Protein AF-A0A101XM13-F1 (afdb_monomer_lite)

pLDDT: mean 95.12, std 5.34, range [65.12, 98.88]

Structure (mmCIF, N/CA/C/O backbone):
data_AF-A0A101XM13-F1
#
_entry.id   AF-A0A101XM13-F1
#
loop_
_atom_site.group_PDB
_atom_site.id
_atom_site.type_symbol
_atom_site.label_atom_id
_atom_site.label_alt_id
_atom_site.label_comp_id
_atom_site.label_asym_id
_atom_site.label_entity_id
_atom_site.label_seq_id
_atom_site.pdbx_PDB_ins_code
_atom_site.Cartn_x
_atom_site.Cartn_y
_atom_site.Cartn_z
_atom_site.occupancy
_atom_site.B_iso_or_equiv
_atom_site.auth_seq_id
_atom_site.auth_comp_id
_atom_site.auth_asym_id
_atom_site.auth_atom_id
_atom_site.pdbx_PDB_model_num
ATOM 1 N N . MET A 1 1 ? 2.750 4.964 -5.957 1.00 94.31 1 MET A N 1
ATOM 2 C CA . MET A 1 1 ? 3.430 4.210 -4.886 1.00 94.31 1 MET A CA 1
ATOM 3 C C . MET A 1 1 ? 3.057 2.758 -5.056 1.00 94.31 1 MET A C 1
ATOM 5 O O . MET A 1 1 ? 1.952 2.511 -5.518 1.00 94.31 1 MET A O 1
ATOM 9 N N . VAL A 1 2 ? 3.960 1.844 -4.740 1.00 97.88 2 VAL A N 1
ATOM 10 C CA . VAL A 1 2 ? 3.757 0.397 -4.889 1.00 97.88 2 VAL A CA 1
ATOM 11 C C . VAL A 1 2 ? 4.186 -0.243 -3.582 1.00 97.88 2 VAL A C 1
ATOM 13 O O . VAL A 1 2 ? 5.246 0.115 -3.082 1.00 97.88 2 VAL A O 1
ATOM 16 N N . THR A 1 3 ? 3.377 -1.128 -3.007 1.00 98.19 3 THR A N 1
ATOM 17 C CA . THR A 1 3 ? 3.658 -1.702 -1.680 1.00 98.19 3 THR A CA 1
ATOM 18 C C . THR A 1 3 ? 4.580 -2.910 -1.740 1.00 98.19 3 THR A C 1
ATOM 20 O O . THR A 1 3 ? 5.389 -3.064 -0.833 1.00 98.19 3 THR A O 1
ATOM 23 N N . HIS A 1 4 ? 4.490 -3.729 -2.792 1.00 98.44 4 HIS A N 1
ATOM 24 C CA . HIS A 1 4 ? 5.305 -4.929 -3.008 1.00 98.44 4 HIS A CA 1
ATOM 25 C C . HIS A 1 4 ? 5.237 -5.397 -4.476 1.00 98.44 4 HIS A C 1
ATOM 27 O O . HIS A 1 4 ? 4.610 -4.736 -5.306 1.00 98.44 4 HIS A O 1
ATOM 33 N N . SER A 1 5 ? 5.907 -6.503 -4.819 1.00 97.81 5 SER A N 1
ATOM 34 C CA . SER A 1 5 ? 6.126 -6.920 -6.212 1.00 97.81 5 SER A CA 1
ATOM 35 C C . SER A 1 5 ? 5.172 -7.982 -6.779 1.00 97.81 5 SER A C 1
ATOM 37 O O . SER A 1 5 ? 5.409 -8.477 -7.883 1.00 97.81 5 SER A O 1
ATOM 39 N N . HIS A 1 6 ? 4.075 -8.329 -6.098 1.00 97.94 6 HIS A N 1
ATOM 40 C CA . HIS A 1 6 ? 3.092 -9.235 -6.697 1.00 97.94 6 HIS A CA 1
ATOM 41 C C . HIS A 1 6 ? 2.436 -8.634 -7.945 1.00 97.94 6 HIS A C 1
ATOM 43 O O . HIS A 1 6 ? 2.313 -7.417 -8.114 1.00 97.94 6 HIS A O 1
ATOM 49 N N . GLY A 1 7 ? 2.036 -9.520 -8.861 1.00 96.69 7 GLY A N 1
ATOM 50 C CA . GLY A 1 7 ? 1.627 -9.141 -10.210 1.00 96.69 7 GLY A CA 1
ATOM 51 C C . GLY A 1 7 ? 0.403 -8.225 -10.250 1.00 96.69 7 GLY A C 1
ATOM 52 O O . GLY A 1 7 ? 0.371 -7.272 -11.026 1.00 96.69 7 GLY A O 1
ATOM 53 N N . ASP A 1 8 ? -0.576 -8.457 -9.389 1.00 95.38 8 ASP A N 1
ATOM 54 C CA . ASP A 1 8 ? -1.774 -7.630 -9.241 1.00 95.38 8 ASP A CA 1
ATOM 55 C C . ASP A 1 8 ? -1.478 -6.204 -8.730 1.00 95.38 8 ASP A C 1
ATOM 57 O O . ASP A 1 8 ? -2.274 -5.295 -8.967 1.00 95.38 8 ASP A O 1
ATOM 61 N N . HIS A 1 9 ? -0.286 -5.961 -8.169 1.00 97.06 9 HIS A N 1
ATOM 62 C CA . HIS A 1 9 ? 0.176 -4.632 -7.743 1.00 97.06 9 HIS A CA 1
ATOM 63 C C . HIS A 1 9 ? 1.093 -3.943 -8.767 1.00 97.06 9 HIS A C 1
ATOM 65 O O . HIS A 1 9 ? 1.169 -2.710 -8.783 1.00 97.06 9 HIS A O 1
ATOM 71 N N . ILE A 1 10 ? 1.782 -4.694 -9.644 1.00 97.00 10 ILE A N 1
ATOM 72 C CA . ILE A 1 10 ? 2.811 -4.125 -10.545 1.00 97.00 10 ILE A CA 1
ATOM 73 C C . ILE A 1 10 ? 2.553 -4.284 -12.046 1.00 97.00 10 ILE A C 1
ATOM 75 O O . ILE A 1 10 ? 3.089 -3.496 -12.828 1.00 97.00 10 ILE A O 1
ATOM 79 N N . LEU A 1 11 ? 1.730 -5.238 -12.491 1.00 96.94 11 LEU A N 1
ATOM 80 C CA . LEU A 1 11 ? 1.575 -5.541 -13.925 1.00 96.94 11 LEU A CA 1
ATOM 81 C C . LEU A 1 11 ? 0.918 -4.405 -14.726 1.00 96.94 11 LEU A C 1
ATOM 83 O O . LEU A 1 11 ? 1.085 -4.335 -15.943 1.00 96.94 11 LEU A O 1
ATOM 87 N N . GLY A 1 12 ? 0.231 -3.469 -14.065 1.00 95.88 12 GLY A N 1
ATOM 88 C CA . GLY A 1 12 ? -0.280 -2.250 -14.703 1.00 95.88 12 GLY A CA 1
ATOM 89 C C . GLY A 1 12 ? 0.786 -1.172 -14.959 1.00 95.88 12 GLY A C 1
ATOM 90 O O . GLY A 1 12 ? 0.616 -0.330 -15.844 1.00 95.88 12 GLY A O 1
ATOM 91 N N . LEU A 1 13 ? 1.899 -1.178 -14.217 1.00 96.88 13 LEU A N 1
ATOM 92 C CA . LEU A 1 13 ? 2.909 -0.111 -14.245 1.00 96.88 13 LEU A CA 1
ATOM 93 C C . LEU A 1 13 ? 3.629 0.063 -15.592 1.00 96.88 13 LEU A C 1
ATOM 95 O O . LEU A 1 13 ? 3.795 1.217 -15.991 1.00 96.88 13 LEU A O 1
ATOM 99 N N . PRO A 1 14 ? 4.018 -0.995 -16.334 1.00 96.81 14 PRO A N 1
ATOM 100 C CA . PRO A 1 14 ? 4.608 -0.842 -17.667 1.00 96.81 14 PRO A CA 1
ATOM 101 C C . PRO A 1 14 ? 3.737 0.010 -18.603 1.00 96.81 14 PRO A C 1
ATOM 103 O O . PRO A 1 14 ? 4.239 0.893 -19.301 1.00 96.81 14 PRO A O 1
ATOM 106 N N . SER A 1 15 ? 2.416 -0.187 -18.552 1.00 96.12 15 SER A N 1
ATOM 107 C CA . SER A 1 15 ? 1.454 0.595 -19.333 1.00 96.12 15 SER A CA 1
ATOM 108 C C . SER A 1 15 ? 1.431 2.061 -18.900 1.00 96.12 15 SER A C 1
ATOM 110 O O . SER A 1 15 ? 1.444 2.950 -19.751 1.00 96.12 15 SER A O 1
ATOM 112 N N . TYR A 1 16 ? 1.473 2.341 -17.594 1.00 96.50 16 TYR A N 1
ATOM 113 C CA . TYR A 1 16 ? 1.570 3.715 -17.091 1.00 96.50 16 TYR A CA 1
ATOM 114 C C . TYR A 1 16 ? 2.881 4.404 -17.495 1.00 96.50 16 TYR A C 1
ATOM 116 O O . TYR A 1 16 ? 2.854 5.586 -17.839 1.00 96.50 16 TYR A O 1
ATOM 124 N N . VAL A 1 17 ? 4.010 3.686 -17.506 1.00 96.56 17 VAL A N 1
ATOM 125 C CA . VAL A 1 17 ? 5.308 4.212 -17.972 1.00 96.56 17 VAL A CA 1
ATOM 126 C C . VAL A 1 17 ? 5.238 4.592 -19.452 1.00 96.56 17 VAL A C 1
ATOM 128 O O . VAL A 1 17 ? 5.608 5.712 -19.814 1.00 96.56 17 VAL A O 1
ATOM 131 N N . LEU A 1 18 ? 4.694 3.709 -20.295 1.00 95.50 18 LEU A N 1
ATOM 132 C CA . LEU A 1 18 ? 4.472 3.983 -21.717 1.00 95.50 18 LEU A CA 1
ATOM 133 C C . LEU A 1 18 ? 3.563 5.202 -21.917 1.00 95.50 18 LEU A C 1
ATOM 135 O O . LEU A 1 18 ? 3.900 6.113 -22.677 1.00 95.50 18 LEU A O 1
ATOM 139 N N . MET A 1 19 ? 2.427 5.255 -21.214 1.00 95.69 19 MET A N 1
ATOM 140 C CA . MET A 1 19 ? 1.478 6.366 -21.320 1.00 95.69 19 MET A CA 1
ATOM 141 C C . MET A 1 19 ? 2.097 7.694 -20.876 1.00 95.69 19 MET A C 1
ATOM 143 O O . MET A 1 19 ? 1.910 8.704 -21.560 1.00 95.69 19 MET A O 1
ATOM 147 N N . ALA A 1 20 ? 2.858 7.707 -19.778 1.00 95.50 20 ALA A N 1
ATOM 148 C CA . ALA A 1 20 ? 3.576 8.894 -19.324 1.00 95.50 20 ALA A CA 1
ATOM 149 C C . ALA A 1 20 ? 4.559 9.383 -20.398 1.00 95.50 20 ALA A C 1
ATOM 151 O O . ALA A 1 20 ? 4.504 10.551 -20.790 1.00 95.50 20 ALA A O 1
ATOM 152 N N . GLY A 1 21 ? 5.371 8.477 -20.950 1.00 93.62 21 GLY A N 1
ATOM 153 C CA . GLY A 1 21 ? 6.331 8.806 -22.001 1.00 93.62 21 GLY A CA 1
ATOM 154 C C . GLY A 1 21 ? 5.690 9.332 -23.277 1.00 93.62 21 GLY A C 1
ATOM 155 O O . GLY A 1 21 ? 6.137 10.343 -23.816 1.00 93.62 21 GLY A O 1
ATOM 156 N N . SER A 1 22 ? 4.576 8.732 -23.706 1.00 93.19 22 SER A N 1
ATOM 157 C CA . SER A 1 22 ? 3.810 9.202 -24.872 1.00 93.19 22 SER A CA 1
ATOM 158 C C . SER A 1 22 ? 3.274 10.634 -24.723 1.00 93.19 22 SER A C 1
ATOM 160 O O . SER A 1 22 ? 2.979 11.291 -25.718 1.00 93.19 22 SER A O 1
ATOM 162 N N . ARG A 1 23 ? 3.170 11.129 -23.483 1.00 95.56 23 ARG A N 1
ATOM 163 C CA . ARG A 1 23 ? 2.691 12.475 -23.136 1.00 95.56 23 ARG A CA 1
ATOM 164 C C . ARG A 1 23 ? 3.817 13.425 -22.715 1.00 95.56 23 ARG A C 1
ATOM 166 O O . ARG A 1 23 ? 3.528 14.527 -22.259 1.00 95.56 23 ARG A O 1
ATOM 173 N N . GLY A 1 24 ? 5.083 13.010 -22.819 1.00 94.44 24 GLY A N 1
ATOM 174 C CA . GLY A 1 24 ? 6.229 13.800 -22.353 1.00 94.44 24 GLY A CA 1
ATOM 175 C C . GLY A 1 24 ? 6.275 13.991 -20.831 1.00 94.44 24 GLY A C 1
ATOM 176 O O . GLY A 1 24 ? 6.906 14.928 -20.347 1.00 94.44 24 GLY A O 1
ATOM 177 N N . LEU A 1 25 ? 5.593 13.130 -20.071 1.00 95.81 25 LEU A N 1
ATOM 178 C CA . LEU A 1 25 ? 5.573 13.146 -18.610 1.00 95.81 25 LEU A CA 1
ATOM 179 C C . LEU A 1 25 ? 6.591 12.151 -18.040 1.00 95.81 25 LEU A C 1
ATOM 181 O O . LEU A 1 25 ? 6.980 11.184 -18.695 1.00 95.81 25 LEU A O 1
ATOM 185 N N . ARG A 1 26 ? 6.981 12.365 -16.779 1.00 95.00 26 ARG A N 1
ATOM 186 C CA . ARG A 1 26 ? 7.743 11.387 -15.991 1.00 95.00 26 ARG A CA 1
ATOM 187 C C . ARG A 1 26 ? 6.891 10.846 -14.849 1.00 95.00 26 ARG A C 1
ATOM 189 O O . ARG A 1 26 ? 6.218 11.613 -14.162 1.00 95.00 26 ARG A O 1
ATOM 196 N N . LEU A 1 27 ? 6.940 9.535 -14.646 1.00 95.94 27 LEU A N 1
ATOM 197 C CA . LEU A 1 27 ? 6.241 8.824 -13.585 1.00 95.94 27 LEU A CA 1
ATOM 198 C C . LEU A 1 27 ? 7.202 8.551 -12.425 1.00 95.94 27 LEU A C 1
ATOM 200 O O . LEU A 1 27 ? 8.152 7.788 -12.576 1.00 95.94 27 LEU A O 1
ATOM 204 N N . ASN A 1 28 ? 6.944 9.151 -11.264 1.00 95.50 28 ASN A N 1
ATOM 205 C CA . ASN A 1 28 ? 7.675 8.840 -10.035 1.00 95.50 28 ASN A CA 1
ATOM 206 C C . ASN A 1 28 ? 7.113 7.559 -9.409 1.00 95.50 28 ASN A C 1
ATOM 208 O O . ASN A 1 28 ? 5.922 7.503 -9.089 1.00 95.50 28 ASN A O 1
ATOM 212 N N . VAL A 1 29 ? 7.963 6.555 -9.195 1.00 97.19 29 VAL A N 1
ATOM 213 C CA . VAL A 1 29 ? 7.565 5.287 -8.566 1.00 97.19 29 VAL A CA 1
ATOM 214 C C . VAL A 1 29 ? 8.386 5.068 -7.305 1.00 97.19 29 VAL A C 1
ATOM 216 O O . VAL A 1 29 ? 9.558 4.724 -7.381 1.00 97.19 29 VAL A O 1
ATOM 219 N N . ILE A 1 30 ? 7.743 5.271 -6.154 1.00 97.75 30 ILE A N 1
ATOM 220 C CA . ILE A 1 30 ? 8.257 4.891 -4.833 1.00 97.75 30 ILE A CA 1
ATOM 221 C C . ILE A 1 30 ? 7.774 3.473 -4.538 1.00 97.75 30 ILE A C 1
ATOM 223 O O . ILE A 1 30 ? 6.557 3.244 -4.542 1.00 97.75 30 ILE A O 1
ATOM 227 N N . ALA A 1 31 ? 8.711 2.555 -4.319 1.00 98.19 31 ALA A N 1
ATOM 228 C CA . ALA A 1 31 ? 8.454 1.132 -4.105 1.00 98.19 31 ALA A CA 1
ATOM 229 C C . ALA A 1 31 ? 9.637 0.468 -3.378 1.00 98.19 31 ALA A C 1
ATOM 231 O O . ALA A 1 31 ? 10.737 1.033 -3.424 1.00 98.19 31 ALA A O 1
ATOM 232 N N . PRO A 1 32 ? 9.460 -0.725 -2.778 1.00 98.50 32 PRO A N 1
ATOM 233 C CA . PRO A 1 32 ? 10.588 -1.543 -2.341 1.00 98.50 32 PRO A CA 1
ATOM 234 C C . PRO A 1 32 ? 11.589 -1.760 -3.481 1.00 98.50 32 PRO A C 1
ATOM 236 O O . PRO A 1 32 ? 11.190 -1.797 -4.654 1.00 98.50 32 PRO A O 1
ATOM 239 N N . ARG A 1 33 ? 12.883 -1.905 -3.166 1.00 98.19 33 ARG A N 1
ATOM 240 C CA . ARG A 1 33 ? 13.917 -2.130 -4.194 1.00 98.19 33 ARG A CA 1
ATOM 241 C C . ARG A 1 33 ? 13.561 -3.322 -5.076 1.00 98.19 33 ARG A C 1
ATOM 243 O O . ARG A 1 33 ? 13.617 -3.188 -6.298 1.00 98.19 33 ARG A O 1
ATOM 250 N N . GLN A 1 34 ? 13.114 -4.421 -4.463 1.00 97.75 34 GLN A N 1
ATOM 251 C CA . GLN A 1 34 ? 12.687 -5.621 -5.183 1.00 97.75 34 GLN A CA 1
ATOM 252 C C . GLN A 1 34 ? 11.629 -5.303 -6.255 1.00 97.75 34 GLN A C 1
ATOM 254 O O . GLN A 1 34 ? 11.775 -5.689 -7.411 1.00 97.75 34 GLN A O 1
ATOM 259 N N . ALA A 1 35 ? 10.606 -4.514 -5.914 1.00 98.25 35 ALA A N 1
ATOM 260 C CA . ALA A 1 35 ? 9.539 -4.151 -6.846 1.00 98.25 35 ALA A CA 1
ATOM 261 C C . ALA A 1 35 ? 10.006 -3.231 -7.991 1.00 98.25 35 ALA A C 1
ATOM 263 O O . ALA A 1 35 ? 9.466 -3.303 -9.097 1.00 98.25 35 ALA A O 1
ATOM 264 N N . ILE A 1 36 ? 11.006 -2.371 -7.759 1.00 98.25 36 ILE A N 1
ATOM 265 C CA . ILE A 1 36 ? 11.623 -1.573 -8.832 1.00 98.25 36 ILE A CA 1
ATOM 266 C C . ILE A 1 36 ? 12.391 -2.476 -9.800 1.00 98.25 36 ILE A C 1
ATOM 268 O O . ILE A 1 36 ? 12.255 -2.312 -11.015 1.00 98.25 36 ILE A O 1
ATOM 272 N N . ASP A 1 37 ? 13.166 -3.426 -9.282 1.00 98.06 37 ASP A N 1
ATOM 273 C CA . ASP A 1 37 ? 13.939 -4.357 -10.107 1.00 98.06 37 ASP A CA 1
ATOM 274 C C . ASP A 1 37 ? 13.006 -5.237 -10.959 1.00 98.06 37 ASP A C 1
ATOM 276 O O . ASP A 1 37 ? 13.204 -5.360 -12.175 1.00 98.06 37 ASP A O 1
ATOM 280 N N . ASP A 1 38 ? 11.923 -5.742 -10.359 1.00 98.19 38 ASP A N 1
ATOM 281 C CA . ASP A 1 38 ? 10.886 -6.518 -11.048 1.00 98.19 38 ASP A CA 1
ATOM 282 C C . ASP A 1 38 ? 10.172 -5.685 -12.130 1.00 98.19 38 ASP A C 1
ATOM 284 O O . ASP A 1 38 ? 10.002 -6.142 -13.265 1.00 98.19 38 ASP A O 1
ATOM 288 N N . LEU A 1 39 ? 9.830 -4.420 -11.848 1.00 97.75 39 LEU A N 1
ATOM 289 C CA . LEU A 1 39 ? 9.265 -3.504 -12.848 1.00 97.75 39 LEU A CA 1
ATOM 290 C C . LEU A 1 39 ? 10.209 -3.314 -14.046 1.00 97.75 39 LEU A C 1
ATOM 292 O O . LEU A 1 39 ? 9.771 -3.367 -15.200 1.00 97.75 39 LEU A O 1
ATOM 296 N N . MET A 1 40 ? 11.504 -3.115 -13.798 1.00 97.69 40 MET A N 1
ATOM 297 C CA . MET A 1 40 ? 12.498 -2.965 -14.866 1.00 97.69 40 MET A CA 1
ATOM 298 C C . MET A 1 40 ? 12.632 -4.245 -15.702 1.00 97.69 40 MET A C 1
ATOM 300 O O . MET A 1 40 ? 12.756 -4.169 -16.932 1.00 97.69 40 MET A O 1
ATOM 304 N N . ALA A 1 41 ? 12.548 -5.418 -15.069 1.00 98.00 41 ALA A N 1
ATOM 305 C CA . ALA A 1 41 ? 12.520 -6.700 -15.766 1.00 98.00 41 ALA A CA 1
ATOM 306 C C . ALA A 1 41 ? 11.273 -6.842 -16.657 1.00 98.00 41 ALA A C 1
ATOM 308 O O . ALA A 1 41 ? 11.400 -7.259 -17.812 1.00 98.00 41 ALA A O 1
ATOM 309 N N . ILE A 1 42 ? 10.094 -6.420 -1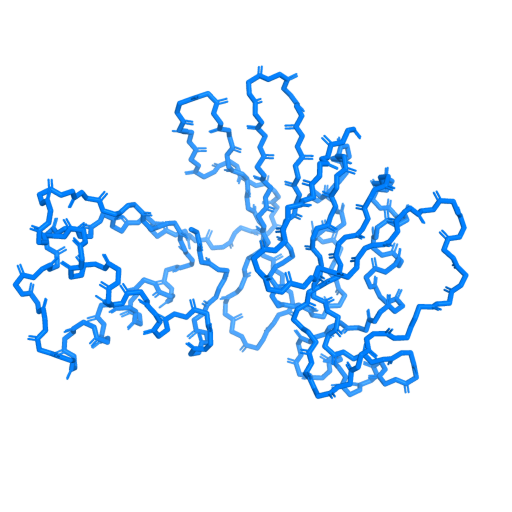6.187 1.00 97.50 42 ILE A N 1
ATOM 310 C CA . ILE A 1 42 ? 8.852 -6.455 -16.977 1.00 97.50 42 ILE A CA 1
ATOM 311 C C . ILE A 1 42 ? 8.916 -5.479 -18.162 1.00 97.50 42 ILE A C 1
ATOM 313 O O . ILE A 1 42 ? 8.575 -5.860 -19.283 1.00 97.50 42 ILE A O 1
ATOM 317 N N . ILE A 1 43 ? 9.403 -4.247 -17.967 1.00 97.06 43 ILE A N 1
ATOM 318 C CA . ILE A 1 43 ? 9.626 -3.271 -19.059 1.00 97.06 43 ILE A CA 1
ATOM 319 C C . ILE A 1 43 ? 10.535 -3.881 -20.134 1.00 97.06 43 ILE A C 1
ATOM 321 O O . ILE A 1 43 ? 10.288 -3.727 -21.334 1.00 97.06 43 ILE A O 1
ATOM 325 N N . LYS A 1 44 ? 11.580 -4.606 -19.717 1.00 97.50 44 LYS A N 1
ATOM 326 C CA . LYS A 1 44 ? 12.475 -5.309 -20.639 1.00 97.50 44 LYS A CA 1
ATOM 327 C C . LYS A 1 44 ? 11.765 -6.450 -21.372 1.00 97.50 44 LYS A C 1
ATOM 329 O O . LYS A 1 44 ? 11.903 -6.548 -22.590 1.00 97.50 44 LYS A O 1
ATOM 334 N N . ALA A 1 45 ? 11.028 -7.291 -20.652 1.00 97.06 45 ALA A N 1
ATOM 335 C CA . ALA A 1 45 ? 10.333 -8.454 -21.205 1.00 97.06 45 ALA A CA 1
ATOM 336 C C . ALA A 1 45 ? 9.203 -8.074 -22.177 1.00 97.06 45 ALA A C 1
ATOM 338 O O . ALA A 1 45 ? 8.909 -8.816 -23.108 1.00 97.06 45 ALA A O 1
ATOM 339 N N . THR A 1 46 ? 8.596 -6.903 -21.985 1.00 96.00 46 THR A N 1
ATOM 340 C CA . THR A 1 46 ? 7.505 -6.382 -22.824 1.00 96.00 46 THR A CA 1
ATOM 341 C C . THR A 1 46 ? 7.987 -5.508 -23.985 1.00 96.00 46 THR A C 1
ATOM 343 O O . THR A 1 46 ? 7.167 -5.004 -24.746 1.00 96.00 46 THR A O 1
ATOM 346 N N . HIS A 1 47 ? 9.306 -5.355 -24.162 1.00 95.50 47 HIS A N 1
ATOM 347 C CA . HIS A 1 47 ? 9.919 -4.599 -25.260 1.00 95.50 47 HIS A CA 1
ATOM 348 C C . HIS A 1 47 ? 9.510 -3.112 -25.327 1.00 95.50 47 HIS A C 1
ATOM 350 O O . HIS A 1 47 ? 9.331 -2.549 -26.411 1.00 95.50 47 HIS A O 1
ATOM 356 N N . ILE A 1 48 ? 9.373 -2.464 -24.163 1.00 95.00 48 ILE A N 1
ATOM 357 C CA . ILE A 1 48 ? 9.032 -1.033 -24.051 1.00 95.00 48 ILE A CA 1
ATOM 358 C C . ILE A 1 48 ? 10.172 -0.184 -23.459 1.00 95.00 48 ILE A C 1
ATOM 360 O O . ILE A 1 48 ? 9.938 0.908 -22.936 1.00 95.00 48 ILE A O 1
ATOM 364 N N . GLN A 1 49 ? 11.420 -0.658 -23.522 1.00 95.81 49 GLN A N 1
ATOM 365 C CA . GLN A 1 49 ? 12.586 -0.012 -22.902 1.00 95.81 49 GLN A CA 1
ATOM 366 C C . GLN A 1 49 ? 12.828 1.420 -23.399 1.00 95.81 49 GLN A C 1
ATOM 368 O O . GLN A 1 49 ? 13.372 2.239 -22.662 1.00 95.81 49 GLN A O 1
ATOM 373 N N . GLN A 1 50 ? 12.390 1.755 -24.614 1.00 94.00 50 GLN A N 1
ATOM 374 C CA . GLN A 1 50 ? 12.426 3.115 -25.155 1.00 94.00 50 GLN A CA 1
ATOM 375 C C . GLN A 1 50 ? 11.656 4.131 -24.291 1.00 94.00 50 GLN A C 1
ATOM 377 O O . GLN A 1 50 ? 11.972 5.318 -24.328 1.00 94.00 50 GLN A O 1
ATOM 382 N N . TYR A 1 51 ? 10.695 3.673 -23.479 1.00 94.00 51 TYR A N 1
ATOM 383 C CA . TYR A 1 51 ? 9.942 4.497 -22.529 1.00 94.00 51 TYR A CA 1
ATOM 384 C C . TYR A 1 51 ? 10.524 4.477 -21.107 1.00 94.00 51 TYR A C 1
ATOM 386 O O . TYR A 1 51 ? 10.019 5.178 -20.233 1.00 94.00 51 TYR A O 1
ATOM 394 N N . ALA A 1 52 ? 11.601 3.727 -20.842 1.00 93.88 52 ALA A N 1
ATOM 395 C CA . ALA A 1 52 ? 12.188 3.633 -19.501 1.00 93.88 52 ALA A CA 1
ATOM 396 C C . ALA A 1 52 ? 12.681 4.991 -18.966 1.00 93.88 52 ALA A C 1
ATOM 398 O O . ALA A 1 52 ? 12.666 5.219 -17.761 1.00 93.88 52 ALA A O 1
ATOM 399 N N . SER A 1 53 ? 13.050 5.932 -19.842 1.00 94.62 53 SER A N 1
ATOM 400 C CA . SER A 1 53 ? 13.417 7.308 -19.462 1.00 94.62 53 SER A CA 1
ATOM 401 C C . SER A 1 53 ? 12.254 8.105 -18.848 1.00 94.62 53 SER A C 1
ATOM 403 O O . SER A 1 53 ? 12.467 9.073 -18.108 1.00 94.62 53 SER A O 1
ATOM 405 N N . SER A 1 54 ? 11.017 7.690 -19.126 1.00 96.62 54 SER A N 1
ATOM 406 C CA . SER A 1 54 ? 9.793 8.253 -18.552 1.00 96.62 54 SER A CA 1
ATOM 407 C C . SER A 1 54 ? 9.512 7.727 -17.146 1.00 96.62 54 SER A C 1
ATOM 409 O O . SER A 1 54 ? 8.703 8.315 -16.434 1.00 96.62 54 SER A O 1
ATOM 411 N N . LEU A 1 55 ? 10.197 6.672 -16.706 1.00 97.44 55 LEU A N 1
ATOM 412 C CA . LEU A 1 55 ? 10.179 6.225 -15.320 1.00 97.44 55 LEU A CA 1
ATOM 413 C C . LEU A 1 55 ? 11.223 7.009 -14.511 1.00 97.44 55 LEU A C 1
ATOM 415 O O . LEU A 1 55 ? 12.368 7.205 -14.923 1.00 97.44 55 LEU A O 1
ATOM 419 N N . ASN A 1 56 ? 10.826 7.471 -13.333 1.00 96.94 56 ASN A N 1
ATOM 420 C CA . ASN A 1 56 ? 11.731 7.946 -12.301 1.00 96.94 56 ASN A CA 1
ATOM 421 C C . ASN A 1 56 ? 11.627 6.986 -11.104 1.00 96.94 56 ASN A C 1
ATOM 423 O O . ASN A 1 56 ? 10.711 7.136 -10.287 1.00 96.94 56 ASN A O 1
ATOM 427 N N . PRO A 1 57 ? 12.499 5.964 -11.028 1.00 97.25 57 PRO A N 1
ATOM 428 C CA . PRO A 1 57 ? 12.456 4.990 -9.950 1.00 97.25 57 PRO A CA 1
ATOM 429 C C . PRO A 1 57 ? 12.984 5.609 -8.652 1.00 97.25 57 PRO A C 1
ATOM 431 O O . PRO A 1 57 ? 14.020 6.274 -8.637 1.00 97.25 57 PRO A O 1
ATOM 434 N N . MET A 1 58 ? 12.272 5.373 -7.558 1.00 97.50 58 MET A N 1
ATOM 435 C CA . MET A 1 58 ? 12.617 5.819 -6.209 1.00 97.50 58 MET A CA 1
ATOM 436 C C . MET A 1 58 ? 12.606 4.591 -5.285 1.00 97.50 58 MET A C 1
ATOM 438 O O . MET A 1 58 ? 11.629 4.383 -4.562 1.00 97.50 58 MET A O 1
ATOM 442 N N . PRO A 1 59 ? 13.637 3.727 -5.363 1.00 98.12 59 PRO A N 1
ATOM 443 C CA . PRO A 1 59 ? 13.692 2.505 -4.571 1.00 98.12 59 PRO A CA 1
ATOM 444 C C . PRO A 1 59 ? 13.809 2.827 -3.080 1.00 98.12 59 PRO A C 1
ATOM 446 O O . PRO A 1 59 ? 14.524 3.751 -2.685 1.00 98.12 59 PRO A O 1
ATOM 449 N N . VAL A 1 60 ? 13.127 2.030 -2.268 1.00 98.12 60 VAL A N 1
ATOM 450 C CA . VAL A 1 60 ? 13.130 2.104 -0.809 1.00 98.12 60 VAL A CA 1
ATOM 451 C C . VAL A 1 60 ? 13.730 0.815 -0.259 1.00 98.12 60 VAL A C 1
ATOM 453 O O . VAL A 1 60 ? 13.270 -0.270 -0.606 1.00 98.12 60 VAL A O 1
ATOM 456 N N . GLU A 1 61 ? 14.730 0.940 0.614 1.00 98.06 61 GLU A N 1
ATOM 457 C CA . GLU A 1 61 ? 15.098 -0.144 1.532 1.00 98.06 61 GLU A CA 1
ATOM 458 C C . GLU A 1 61 ? 14.037 -0.184 2.627 1.00 98.06 61 GLU A C 1
ATOM 460 O O . GLU A 1 61 ? 13.858 0.815 3.333 1.00 98.06 61 GLU A O 1
ATOM 465 N N . VAL A 1 62 ? 13.292 -1.283 2.733 1.00 97.88 62 VAL A N 1
ATOM 466 C CA . VAL A 1 62 ? 12.111 -1.322 3.598 1.00 97.88 62 VAL A CA 1
ATOM 467 C C . VAL A 1 62 ? 12.523 -1.182 5.071 1.00 97.88 62 VAL A C 1
ATOM 469 O O . VAL A 1 62 ? 13.228 -2.042 5.602 1.00 97.88 62 VAL A O 1
ATOM 472 N N . PRO A 1 63 ? 12.107 -0.100 5.757 1.00 98.12 63 PRO A N 1
ATOM 473 C CA . PRO A 1 63 ? 12.568 0.178 7.107 1.00 98.12 63 PRO A CA 1
ATOM 474 C C . PRO A 1 63 ? 11.741 -0.597 8.136 1.00 98.12 63 PRO A C 1
ATOM 476 O O . PRO A 1 63 ? 10.545 -0.817 7.953 1.00 98.12 63 PRO A O 1
ATOM 479 N N . SER A 1 64 ? 12.354 -0.959 9.264 1.00 96.88 64 SER A N 1
ATOM 480 C CA . SER A 1 64 ? 11.648 -1.609 10.379 1.00 96.88 64 SER A CA 1
ATOM 481 C C . SER A 1 64 ? 10.774 -0.649 11.192 1.00 96.88 64 SER A C 1
ATOM 483 O O . SER A 1 64 ? 9.901 -1.099 11.925 1.00 96.88 64 SER A O 1
ATOM 485 N N . GLU A 1 65 ? 11.014 0.657 11.063 1.00 96.94 65 GLU A N 1
ATOM 486 C CA . GLU A 1 65 ? 10.323 1.726 11.783 1.00 96.94 65 GLU A CA 1
ATOM 487 C C . GLU A 1 65 ? 9.754 2.763 10.801 1.00 96.94 65 GLU A C 1
ATOM 489 O O . GLU A 1 65 ? 10.338 2.966 9.726 1.00 96.94 65 GLU A O 1
ATOM 494 N N . PRO A 1 66 ? 8.659 3.464 11.154 1.00 98.00 66 PRO A N 1
ATOM 495 C CA . PRO A 1 66 ? 8.099 4.536 10.336 1.00 98.00 66 PRO A CA 1
ATOM 496 C C . PRO A 1 66 ? 9.149 5.569 9.906 1.00 98.00 66 PRO A C 1
ATOM 498 O O . PRO A 1 66 ? 9.676 6.326 10.723 1.00 98.00 66 PRO A O 1
ATOM 501 N N . THR A 1 67 ? 9.433 5.632 8.605 1.00 98.31 67 THR A N 1
ATOM 502 C CA . THR A 1 67 ? 10.512 6.465 8.051 1.00 98.31 67 THR A CA 1
ATOM 503 C C . THR A 1 67 ? 9.996 7.339 6.918 1.00 98.31 67 THR A C 1
ATOM 505 O O . THR A 1 67 ? 9.322 6.849 6.015 1.00 98.31 67 THR A O 1
ATOM 508 N N . LEU A 1 68 ? 10.334 8.632 6.941 1.00 98.12 68 LEU A N 1
ATOM 509 C CA . LEU A 1 68 ? 10.060 9.564 5.844 1.00 98.12 68 LEU A CA 1
ATOM 510 C C . LEU A 1 68 ? 10.954 9.225 4.643 1.00 98.12 68 LEU A C 1
ATOM 512 O O . LEU A 1 68 ? 12.175 9.340 4.737 1.00 98.12 68 LEU A O 1
ATOM 516 N N . VAL A 1 69 ? 10.355 8.861 3.510 1.00 97.81 69 VAL A N 1
ATOM 517 C CA . VAL A 1 69 ? 11.088 8.476 2.287 1.00 97.81 69 VAL A CA 1
ATOM 518 C C . VAL A 1 69 ? 10.964 9.486 1.154 1.00 97.81 69 VAL A C 1
ATOM 520 O O . VAL A 1 69 ? 11.800 9.504 0.253 1.00 97.81 69 VAL A O 1
ATOM 523 N N . ALA A 1 70 ? 9.944 10.347 1.178 1.00 96.56 70 ALA A N 1
ATOM 524 C CA . ALA A 1 70 ? 9.786 11.390 0.173 1.00 96.56 70 ALA A CA 1
ATOM 525 C C . ALA A 1 70 ? 8.940 12.563 0.675 1.00 96.56 70 ALA A C 1
ATOM 527 O O . ALA A 1 70 ? 8.061 12.405 1.520 1.00 96.56 70 ALA A O 1
ATOM 528 N N . ARG A 1 71 ? 9.178 13.733 0.072 1.00 96.06 71 ARG A N 1
ATOM 529 C CA . ARG A 1 71 ? 8.339 14.927 0.190 1.00 96.06 71 ARG A CA 1
ATOM 530 C C . ARG A 1 71 ? 7.970 15.418 -1.203 1.00 96.06 71 ARG A C 1
ATOM 532 O O . ARG A 1 71 ? 8.852 15.665 -2.027 1.00 96.06 71 ARG A O 1
ATOM 539 N N . PHE A 1 72 ? 6.681 15.587 -1.469 1.00 90.19 72 PHE A N 1
ATOM 540 C CA . PHE A 1 72 ? 6.179 16.051 -2.760 1.00 90.19 72 PHE A CA 1
ATOM 541 C C . PHE A 1 72 ? 5.110 17.122 -2.571 1.00 90.19 72 PHE A C 1
ATOM 543 O O . PHE A 1 72 ? 4.051 16.843 -2.031 1.00 90.19 72 PHE A O 1
ATOM 550 N N . LYS A 1 73 ? 5.375 18.353 -3.028 1.00 90.94 73 LYS A N 1
ATOM 551 C CA . LYS A 1 73 ? 4.407 19.472 -3.007 1.00 90.94 73 LYS A CA 1
ATOM 552 C C . LYS A 1 73 ? 3.703 19.686 -1.649 1.00 90.94 73 LYS A C 1
ATOM 554 O O . LYS A 1 73 ? 2.514 19.966 -1.611 1.00 90.94 73 LYS A O 1
ATOM 559 N N . GLY A 1 74 ? 4.445 19.571 -0.545 1.00 92.94 74 GLY A N 1
ATOM 560 C CA . GLY A 1 74 ? 3.894 19.717 0.810 1.00 92.94 74 GLY A CA 1
ATOM 561 C C . GLY A 1 74 ? 3.238 18.453 1.373 1.00 92.94 74 GLY A C 1
ATOM 562 O O . GLY A 1 74 ? 2.623 18.523 2.428 1.00 92.94 74 GLY A O 1
ATOM 563 N N . THR A 1 75 ? 3.380 17.317 0.691 1.00 96.25 75 THR A N 1
ATOM 564 C CA . THR A 1 75 ? 2.947 16.000 1.157 1.00 96.25 75 THR A CA 1
ATOM 565 C C . THR A 1 75 ? 4.151 15.168 1.580 1.00 96.25 75 THR A C 1
ATOM 567 O O . THR A 1 75 ? 5.070 14.964 0.781 1.00 96.25 75 THR A O 1
ATOM 570 N N . ASP A 1 76 ? 4.121 14.665 2.808 1.00 98.06 76 ASP A N 1
ATOM 571 C CA . ASP A 1 76 ? 5.138 13.787 3.378 1.00 98.06 76 ASP A CA 1
ATOM 572 C C . ASP A 1 76 ? 4.713 12.326 3.260 1.00 98.06 76 ASP A C 1
ATOM 574 O O . ASP A 1 76 ? 3.563 11.965 3.519 1.00 98.06 76 ASP A O 1
ATOM 578 N N . ILE A 1 77 ? 5.657 11.483 2.848 1.00 98.25 77 ILE A N 1
ATOM 579 C CA . ILE A 1 77 ? 5.433 10.062 2.601 1.00 98.25 77 ILE A CA 1
ATOM 580 C C . ILE A 1 77 ? 6.305 9.265 3.559 1.00 98.25 77 ILE A C 1
ATOM 582 O O . ILE A 1 77 ? 7.531 9.240 3.423 1.00 98.25 77 ILE A O 1
ATOM 586 N N . TYR A 1 78 ? 5.655 8.596 4.501 1.00 98.62 78 TYR A N 1
ATOM 587 C CA . TYR A 1 78 ? 6.277 7.672 5.435 1.00 98.62 78 TYR A CA 1
ATOM 588 C C . TYR A 1 78 ? 5.983 6.237 5.021 1.00 98.62 78 TYR A C 1
ATOM 590 O O . TYR A 1 78 ? 4.910 5.949 4.492 1.00 98.62 78 TYR A O 1
ATOM 598 N N . VAL A 1 79 ? 6.912 5.331 5.294 1.00 98.75 79 VAL A N 1
ATOM 599 C CA . VAL A 1 79 ? 6.731 3.897 5.051 1.00 98.75 79 VAL A CA 1
ATOM 600 C C . VAL A 1 79 ? 7.292 3.073 6.201 1.00 98.75 79 VAL A C 1
ATOM 602 O O . VAL A 1 79 ? 8.136 3.556 6.960 1.00 98.75 79 VAL A O 1
ATOM 605 N N . VAL A 1 80 ? 6.817 1.836 6.320 1.00 98.81 80 VAL A N 1
ATOM 606 C CA . VAL A 1 80 ? 7.354 0.819 7.232 1.00 98.81 80 VAL A CA 1
ATOM 607 C C . VAL A 1 80 ? 7.136 -0.571 6.646 1.00 98.81 80 VAL A C 1
ATOM 609 O O . VAL A 1 80 ? 6.162 -0.782 5.925 1.00 98.81 80 VAL A O 1
ATOM 612 N N . GLY A 1 81 ? 8.028 -1.509 6.945 1.00 98.81 81 GLY A N 1
ATOM 613 C CA . GLY A 1 81 ? 7.877 -2.909 6.568 1.00 98.81 81 GLY A CA 1
ATOM 614 C C . GLY A 1 81 ? 6.682 -3.580 7.234 1.00 98.81 81 GLY A C 1
ATOM 615 O O . GLY A 1 81 ? 6.356 -3.294 8.389 1.00 98.81 81 GLY A O 1
ATOM 616 N N . VAL A 1 82 ? 6.039 -4.479 6.490 1.00 98.75 82 VAL A N 1
ATOM 617 C CA . VAL A 1 82 ? 4.865 -5.245 6.931 1.00 98.75 82 VAL A CA 1
ATOM 618 C C . VAL A 1 82 ? 5.021 -6.743 6.651 1.00 98.75 82 VAL A C 1
ATOM 620 O O . VAL A 1 82 ? 6.005 -7.179 6.057 1.00 98.75 82 VAL A O 1
ATOM 623 N N . ASN A 1 83 ? 4.077 -7.549 7.141 1.00 98.44 83 ASN A N 1
ATOM 624 C CA . ASN A 1 83 ? 4.204 -9.003 7.200 1.00 98.44 83 ASN A CA 1
ATOM 625 C C . ASN A 1 83 ? 3.592 -9.657 5.959 1.00 98.44 83 ASN A C 1
ATOM 627 O O . ASN A 1 83 ? 2.414 -10.011 5.969 1.00 98.44 83 ASN A O 1
ATOM 631 N N . HIS A 1 84 ? 4.391 -9.850 4.912 1.00 98.38 84 HIS A N 1
ATOM 632 C CA . HIS A 1 84 ? 3.935 -10.445 3.656 1.00 98.38 84 HIS A CA 1
ATOM 633 C C . HIS A 1 84 ? 4.938 -11.467 3.090 1.00 98.38 84 HIS A C 1
ATOM 635 O O . HIS A 1 84 ? 6.031 -11.643 3.628 1.00 98.38 84 HIS A O 1
ATOM 641 N N . THR A 1 85 ? 4.564 -12.184 2.026 1.00 97.62 85 THR A N 1
ATOM 642 C CA . THR A 1 85 ? 5.372 -13.274 1.433 1.00 97.62 85 THR A CA 1
ATOM 643 C C . THR A 1 85 ? 6.603 -12.793 0.660 1.00 97.62 85 THR A C 1
ATOM 645 O O . THR A 1 85 ? 7.498 -13.588 0.375 1.00 97.62 85 THR A O 1
ATOM 648 N N . VAL A 1 86 ? 6.651 -11.505 0.326 1.00 97.25 86 VAL A N 1
ATOM 649 C CA . VAL A 1 86 ? 7.777 -10.808 -0.309 1.00 97.25 86 VAL A CA 1
ATOM 650 C C . VAL A 1 86 ? 8.076 -9.519 0.459 1.00 97.25 86 VAL A C 1
ATOM 652 O O . VAL A 1 86 ? 7.338 -9.161 1.379 1.00 97.25 86 VAL A O 1
ATOM 655 N N . GLU A 1 87 ? 9.140 -8.802 0.088 1.00 97.56 87 GLU A N 1
ATOM 656 C CA . GLU A 1 87 ? 9.419 -7.489 0.670 1.00 97.56 87 GLU A CA 1
ATOM 657 C C . GLU A 1 87 ? 8.234 -6.539 0.420 1.00 97.56 87 GLU A C 1
ATOM 659 O O . GLU A 1 87 ? 7.900 -6.214 -0.724 1.00 97.56 87 GLU A O 1
ATOM 664 N N . ALA A 1 88 ? 7.583 -6.114 1.505 1.00 98.56 88 ALA A N 1
ATOM 665 C CA . ALA A 1 88 ? 6.365 -5.322 1.462 1.00 98.56 88 ALA A CA 1
ATOM 666 C C . ALA A 1 88 ? 6.406 -4.177 2.469 1.00 98.56 88 ALA A C 1
ATOM 668 O O . ALA A 1 88 ? 6.964 -4.302 3.563 1.00 98.56 88 ALA A O 1
ATOM 669 N N . MET A 1 89 ? 5.777 -3.061 2.107 1.00 98.62 89 MET A N 1
ATOM 670 C CA . MET A 1 89 ? 5.684 -1.885 2.963 1.00 98.62 89 MET A CA 1
ATOM 671 C C . MET A 1 89 ? 4.273 -1.301 3.015 1.00 98.62 89 MET A C 1
ATOM 673 O O . MET A 1 89 ? 3.583 -1.200 1.997 1.00 98.62 89 MET A O 1
ATOM 677 N N . ALA A 1 90 ? 3.897 -0.831 4.201 1.00 98.88 90 ALA A N 1
ATOM 678 C CA . ALA A 1 90 ? 2.780 0.076 4.394 1.00 98.88 90 ALA A CA 1
ATOM 679 C C . ALA A 1 90 ? 3.215 1.521 4.157 1.00 98.88 90 ALA A C 1
ATOM 681 O O . ALA A 1 90 ? 4.395 1.874 4.226 1.00 98.88 90 ALA A O 1
ATOM 682 N N . VAL A 1 91 ? 2.231 2.374 3.898 1.00 98.75 91 VAL A N 1
ATOM 683 C CA . VAL A 1 91 ? 2.430 3.758 3.484 1.00 98.75 91 VAL A CA 1
ATOM 684 C C . VAL A 1 91 ? 1.573 4.676 4.332 1.00 98.75 91 VAL A C 1
ATOM 686 O O . VAL A 1 91 ? 0.377 4.455 4.464 1.00 98.75 91 VAL A O 1
ATOM 689 N N . LYS A 1 92 ? 2.145 5.767 4.828 1.00 98.69 92 LYS A N 1
ATOM 690 C CA . LYS A 1 92 ? 1.415 6.897 5.402 1.00 98.69 92 LYS A CA 1
ATOM 691 C C . LYS A 1 92 ? 1.681 8.142 4.581 1.00 98.69 92 LYS A C 1
ATOM 693 O O . LYS A 1 92 ? 2.828 8.472 4.286 1.00 98.69 92 LYS A O 1
ATOM 698 N N . VAL A 1 93 ? 0.608 8.840 4.247 1.00 98.12 93 VAL A N 1
ATOM 699 C CA . VAL A 1 93 ? 0.639 10.100 3.509 1.00 98.12 93 VAL A CA 1
ATOM 700 C C . VAL A 1 93 ? 0.134 11.188 4.439 1.00 98.12 93 VAL A C 1
ATOM 702 O O . VAL A 1 93 ? -0.964 11.059 4.977 1.00 98.12 93 VAL A O 1
ATOM 705 N N . VAL A 1 94 ? 0.935 12.231 4.639 1.00 98.06 94 VAL A N 1
ATOM 706 C CA . VAL A 1 94 ? 0.595 13.393 5.467 1.00 98.06 94 VAL A CA 1
ATOM 707 C C . VAL A 1 94 ? 0.557 14.623 4.573 1.00 98.06 94 VAL A C 1
ATOM 709 O O . VAL A 1 94 ? 1.526 14.894 3.866 1.00 98.06 94 VAL A O 1
ATOM 712 N N . ASP A 1 95 ? -0.553 15.351 4.563 1.00 96.19 95 ASP A N 1
ATOM 713 C CA . ASP A 1 95 ? -0.676 16.585 3.791 1.00 96.19 95 ASP A CA 1
ATOM 714 C C . ASP A 1 95 ? -0.100 17.806 4.532 1.00 96.19 95 ASP A C 1
ATOM 716 O O . ASP A 1 95 ? 0.349 17.729 5.678 1.00 96.19 95 ASP A O 1
ATOM 720 N N . SER A 1 96 ? -0.138 18.970 3.882 1.00 95.19 96 SER A N 1
ATOM 721 C CA . SER A 1 96 ? 0.395 20.214 4.443 1.00 95.19 96 SER A CA 1
ATOM 722 C C . SER A 1 96 ? -0.378 20.743 5.658 1.00 95.19 96 SER A C 1
ATOM 724 O O . SER A 1 96 ? 0.116 21.643 6.333 1.00 95.19 96 SER A O 1
ATOM 726 N N . SER A 1 97 ? -1.587 20.234 5.923 1.00 94.81 97 SER A N 1
ATOM 727 C CA . SER A 1 97 ? -2.379 20.557 7.119 1.00 94.81 97 SER A CA 1
ATOM 728 C C . SER A 1 97 ? -2.050 19.649 8.311 1.00 94.81 97 SER A C 1
ATOM 730 O O . SER A 1 97 ? -2.497 19.917 9.425 1.00 94.81 97 SER A O 1
ATOM 732 N N . GLY A 1 98 ? -1.259 18.594 8.089 1.00 94.44 98 GLY A N 1
ATOM 733 C CA . GLY A 1 98 ? -0.984 17.551 9.074 1.00 94.44 98 GLY A CA 1
ATOM 734 C C . GLY A 1 98 ? -2.021 16.427 9.082 1.00 94.44 98 GLY A C 1
ATOM 735 O O . GLY A 1 98 ? -1.894 15.498 9.880 1.00 94.44 98 GLY A O 1
ATOM 736 N N . SER A 1 99 ? -3.021 16.472 8.196 1.00 95.94 99 SER A N 1
ATOM 737 C CA . SER A 1 99 ? -3.982 15.382 8.027 1.00 95.94 99 SER A CA 1
ATOM 738 C C . SER A 1 99 ? -3.288 14.191 7.380 1.00 95.94 99 SER A C 1
ATOM 740 O O . SER A 1 99 ? -2.457 14.361 6.485 1.00 95.94 99 SER A O 1
ATOM 742 N N . CYS A 1 100 ? -3.609 12.975 7.824 1.00 97.19 100 CYS A N 1
ATOM 743 C CA . CYS A 1 100 ? -2.982 11.784 7.269 1.00 97.19 100 CYS A CA 1
ATOM 744 C C . CYS A 1 100 ? -3.917 10.603 7.069 1.00 97.19 100 CYS A C 1
ATOM 746 O O . CYS A 1 100 ? -4.915 10.429 7.776 1.00 97.19 100 CYS A O 1
ATOM 748 N N . ILE A 1 101 ? -3.525 9.782 6.099 1.00 98.19 101 ILE A N 1
ATOM 749 C CA . ILE A 1 101 ? -4.098 8.474 5.800 1.00 98.19 101 ILE A CA 1
ATOM 750 C C . ILE A 1 101 ? -2.984 7.433 5.753 1.00 98.19 101 ILE A C 1
ATOM 752 O O . ILE A 1 101 ? -1.838 7.749 5.410 1.00 98.19 101 ILE A O 1
ATOM 756 N N . THR A 1 102 ? -3.331 6.186 6.051 1.00 98.69 102 THR A N 1
ATOM 757 C CA . THR A 1 102 ? -2.419 5.044 5.944 1.00 98.69 102 THR A CA 1
ATOM 758 C C . THR A 1 102 ? -2.997 3.990 5.005 1.00 98.69 102 THR A C 1
ATOM 760 O O . THR A 1 102 ? -4.199 3.752 5.013 1.00 98.69 102 THR A O 1
ATOM 763 N N . TYR A 1 103 ? -2.148 3.376 4.186 1.00 98.75 103 TYR A N 1
ATOM 764 C CA . TYR A 1 103 ? -2.452 2.261 3.295 1.00 98.75 103 TYR A CA 1
ATOM 765 C C . TYR A 1 103 ? -1.616 1.057 3.726 1.00 98.75 103 TYR A C 1
ATOM 767 O O . TYR A 1 103 ? -0.388 1.159 3.790 1.00 98.75 103 TYR A O 1
ATOM 775 N N . SER A 1 104 ? -2.269 -0.060 4.042 1.00 98.75 104 SER A N 1
ATOM 776 C CA . SER A 1 104 ? -1.599 -1.242 4.595 1.00 98.75 104 SER A CA 1
ATOM 777 C C . SER A 1 104 ? -0.655 -1.921 3.604 1.00 98.75 104 SER A C 1
ATOM 779 O O . SER A 1 104 ? 0.365 -2.463 4.016 1.00 98.75 104 SER A O 1
ATOM 781 N N . GLY A 1 105 ? -1.004 -1.903 2.313 1.00 98.31 105 GLY A N 1
ATOM 782 C CA . GLY A 1 105 ? -0.550 -2.950 1.400 1.00 98.31 105 GLY A CA 1
ATOM 783 C C . GLY A 1 105 ? -1.117 -4.311 1.800 1.00 98.31 105 GLY A C 1
ATOM 784 O O . GLY A 1 105 ? -2.026 -4.382 2.628 1.00 98.31 105 GLY A O 1
ATOM 785 N N . ASP A 1 106 ? -0.564 -5.373 1.233 1.00 98.50 106 ASP A N 1
ATOM 786 C CA . ASP A 1 106 ? -0.920 -6.732 1.629 1.00 98.50 106 ASP A CA 1
ATOM 787 C C . ASP A 1 106 ? -0.092 -7.102 2.854 1.00 98.50 106 ASP A C 1
ATOM 789 O O . ASP A 1 106 ? 1.120 -6.862 2.894 1.00 98.50 106 ASP A O 1
ATOM 793 N N . THR A 1 107 ? -0.751 -7.609 3.891 1.00 98.69 107 THR A N 1
ATOM 794 C CA . THR A 1 107 ? -0.086 -7.937 5.150 1.00 98.69 107 THR A CA 1
ATOM 795 C C . THR A 1 107 ? -0.945 -8.836 6.029 1.00 98.69 107 THR A C 1
ATOM 797 O O . THR A 1 107 ? -2.143 -8.618 6.205 1.00 98.69 107 THR A O 1
ATOM 800 N N . ALA A 1 108 ? -0.301 -9.782 6.707 1.00 98.56 108 ALA A N 1
ATOM 801 C CA . ALA A 1 108 ? -0.796 -10.377 7.945 1.00 98.56 108 ALA A CA 1
ATOM 802 C C . ALA A 1 108 ? -0.773 -9.328 9.081 1.00 98.56 108 ALA A C 1
ATOM 804 O O . ALA A 1 108 ? -0.186 -8.256 8.903 1.00 98.56 108 ALA A O 1
ATOM 805 N N . PRO A 1 109 ? -1.363 -9.587 10.264 1.00 98.62 109 PRO A N 1
ATOM 806 C CA . PRO A 1 109 ? -1.355 -8.621 11.362 1.00 98.62 109 PRO A CA 1
ATOM 807 C C . PRO A 1 109 ? 0.049 -8.065 11.640 1.00 98.62 109 PRO 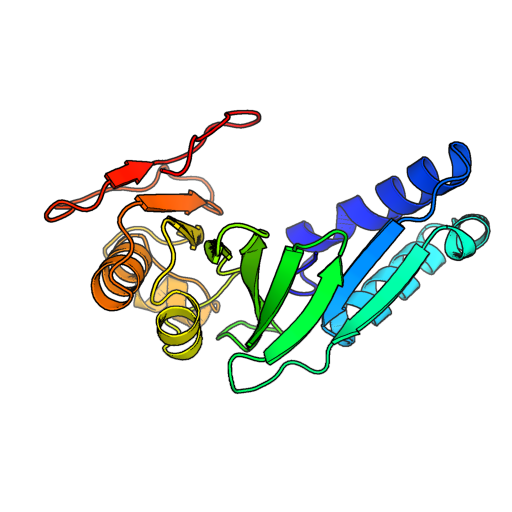A C 1
ATOM 809 O O . PRO A 1 109 ? 0.994 -8.821 11.871 1.00 98.62 109 PRO A O 1
ATOM 812 N N . SER A 1 110 ? 0.190 -6.739 11.592 1.00 98.50 110 SER A N 1
ATOM 813 C CA . SER A 1 110 ? 1.471 -6.038 11.712 1.00 98.50 110 SER A CA 1
ATOM 814 C C . SER A 1 110 ? 1.374 -4.929 12.751 1.00 98.50 110 SER A C 1
ATOM 816 O O . SER A 1 110 ? 0.580 -3.997 12.622 1.00 98.50 110 SER A O 1
ATOM 818 N N . ARG A 1 111 ? 2.227 -5.005 13.776 1.00 98.44 111 ARG A N 1
ATOM 819 C CA . ARG A 1 111 ? 2.336 -3.951 14.791 1.00 98.44 111 ARG A CA 1
ATOM 820 C C . ARG A 1 111 ? 2.889 -2.658 14.193 1.00 98.44 111 ARG A C 1
ATOM 822 O O . ARG A 1 111 ? 2.427 -1.579 14.541 1.00 98.44 111 ARG A O 1
ATOM 829 N N . GLN A 1 112 ? 3.830 -2.772 13.262 1.00 98.50 112 GLN A N 1
ATOM 830 C CA . GLN A 1 112 ? 4.417 -1.635 12.562 1.00 98.50 112 GLN A CA 1
ATOM 831 C C . GLN A 1 112 ? 3.358 -0.833 11.801 1.00 98.50 112 GLN A C 1
ATOM 833 O O . GLN A 1 112 ? 3.378 0.396 11.837 1.00 98.50 112 GLN A O 1
ATOM 838 N N . LEU A 1 113 ? 2.401 -1.513 11.159 1.00 98.81 113 LEU A N 1
ATOM 839 C CA . LEU A 1 113 ? 1.268 -0.854 10.511 1.00 98.81 113 LEU A CA 1
ATOM 840 C C . LEU A 1 113 ? 0.403 -0.086 11.519 1.00 98.81 113 LEU A C 1
ATOM 842 O O . LEU A 1 113 ? 0.034 1.058 11.254 1.00 98.81 113 LEU A O 1
ATOM 846 N N . VAL A 1 114 ? 0.106 -0.688 12.673 1.00 98.75 114 VAL A N 1
ATOM 847 C CA . VAL A 1 114 ? -0.647 -0.019 13.745 1.00 98.75 114 VAL A CA 1
ATOM 848 C C . VAL A 1 114 ? 0.089 1.237 14.213 1.00 98.75 114 VAL A C 1
ATOM 850 O O . VAL A 1 114 ? -0.511 2.310 14.267 1.00 98.75 114 VAL A O 1
ATOM 853 N N . ASP A 1 115 ? 1.389 1.131 14.493 1.00 98.50 115 ASP A N 1
ATOM 854 C CA . ASP A 1 115 ? 2.211 2.255 14.950 1.00 98.50 115 ASP A CA 1
ATOM 855 C C . ASP A 1 115 ? 2.316 3.363 13.883 1.00 98.50 115 ASP A C 1
ATOM 857 O O . ASP A 1 115 ? 2.222 4.548 14.212 1.00 98.50 115 ASP A O 1
ATOM 861 N N . LEU A 1 116 ? 2.413 2.999 12.599 1.00 98.75 116 LEU A N 1
ATOM 862 C CA . LEU A 1 116 ? 2.382 3.940 11.476 1.00 98.75 116 LEU A CA 1
ATOM 863 C C . LEU A 1 116 ? 1.032 4.680 11.384 1.00 98.75 116 LEU A C 1
ATOM 865 O O . LEU A 1 116 ? 1.006 5.898 11.168 1.00 98.75 116 LEU A O 1
ATOM 869 N N . ALA A 1 117 ? -0.080 3.962 11.560 1.00 98.62 117 ALA A N 1
ATOM 870 C CA . ALA A 1 117 ? -1.439 4.482 11.410 1.00 98.62 117 ALA A CA 1
ATOM 871 C C . ALA A 1 117 ? -1.890 5.409 12.551 1.00 98.62 117 ALA A C 1
ATOM 873 O O . ALA A 1 117 ? -2.860 6.156 12.392 1.00 98.62 117 ALA A O 1
ATOM 874 N N . ARG A 1 118 ? -1.184 5.415 13.689 1.00 97.94 118 ARG A N 1
ATOM 875 C CA . ARG A 1 118 ? -1.516 6.291 14.820 1.00 97.94 118 ARG A CA 1
ATOM 876 C C . ARG A 1 118 ? -1.566 7.764 14.413 1.00 97.94 118 ARG A C 1
ATOM 878 O O . ARG A 1 118 ? -0.686 8.292 13.723 1.00 97.94 118 ARG A O 1
ATOM 885 N N . GLY A 1 119 ? -2.621 8.431 14.882 1.00 95.31 119 GLY A N 1
ATOM 886 C CA . GLY A 1 119 ? -2.893 9.843 14.612 1.00 95.31 119 GLY A CA 1
ATOM 887 C C . GLY A 1 119 ? -3.468 10.135 13.223 1.00 95.31 119 GLY A C 1
ATOM 888 O O . GLY A 1 119 ? -3.708 11.303 12.928 1.00 95.31 119 GLY A O 1
ATOM 889 N N . CYS A 1 120 ? -3.702 9.122 12.380 1.00 97.69 120 CYS A N 1
ATOM 890 C CA . CYS A 1 120 ? -4.344 9.316 11.081 1.00 97.69 120 CYS A CA 1
ATOM 891 C C . CYS A 1 120 ? -5.868 9.275 11.147 1.00 97.69 120 CYS A C 1
ATOM 893 O O . CYS A 1 120 ? -6.469 8.625 12.001 1.00 97.69 120 CYS A O 1
ATOM 895 N N . GLY A 1 121 ? -6.496 10.002 10.220 1.00 97.06 121 GLY A N 1
ATOM 896 C CA . GLY A 1 121 ? -7.951 10.054 10.102 1.00 97.06 121 GLY A CA 1
ATOM 897 C C . GLY A 1 121 ? -8.524 8.744 9.565 1.00 97.06 121 GLY A C 1
ATOM 898 O O . GLY A 1 121 ? -9.569 8.293 10.038 1.00 97.06 121 GLY A O 1
ATOM 899 N N . ALA A 1 122 ? -7.804 8.109 8.632 1.00 97.94 122 ALA A N 1
ATOM 900 C CA . ALA A 1 122 ? -8.216 6.856 8.015 1.00 97.94 122 ALA A CA 1
ATOM 901 C C . ALA A 1 122 ? -7.088 5.831 7.861 1.00 97.94 122 ALA A C 1
ATOM 903 O O . ALA A 1 122 ? -5.931 6.180 7.603 1.00 97.94 122 ALA A O 1
ATOM 904 N N . LEU A 1 123 ? -7.481 4.560 7.930 1.00 98.62 123 LEU A N 1
ATOM 905 C CA . LEU A 1 123 ? -6.685 3.398 7.552 1.00 98.62 123 LEU A CA 1
ATOM 906 C C . LEU A 1 123 ? -7.379 2.676 6.393 1.00 98.62 123 LEU A C 1
ATOM 908 O O . LEU A 1 123 ? -8.507 2.211 6.536 1.00 98.62 123 LEU A O 1
ATOM 912 N N . ILE A 1 124 ? -6.711 2.586 5.247 1.00 98.56 124 ILE A N 1
ATOM 913 C CA . ILE A 1 124 ? -7.099 1.728 4.130 1.00 98.56 124 ILE A CA 1
ATOM 914 C C . ILE A 1 124 ? -6.371 0.399 4.329 1.00 98.56 124 ILE A C 1
ATOM 916 O O . ILE A 1 124 ? -5.140 0.359 4.270 1.00 98.56 124 ILE A O 1
ATOM 920 N N . HIS A 1 125 ? -7.124 -0.661 4.605 1.00 98.56 125 HIS A N 1
ATOM 921 C CA . HIS A 1 125 ? -6.587 -1.958 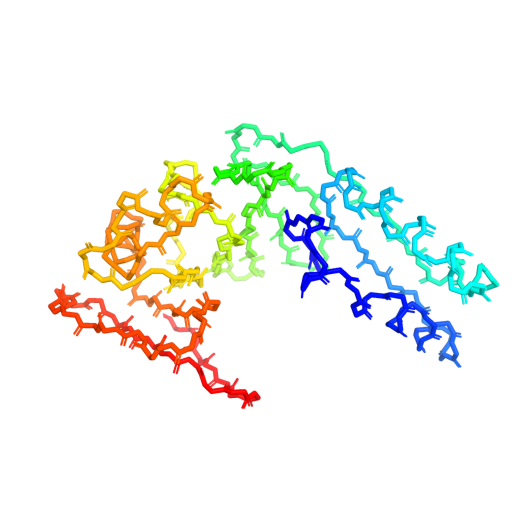4.998 1.00 98.56 125 HIS A CA 1
ATOM 922 C C . HIS A 1 125 ? -7.075 -3.068 4.071 1.00 98.56 125 HIS A C 1
ATOM 924 O O . HIS A 1 125 ? -8.257 -3.116 3.722 1.00 98.56 125 HIS A O 1
ATOM 930 N N . GLU A 1 126 ? -6.182 -3.985 3.711 1.00 97.69 126 GLU A N 1
ATOM 931 C CA . GLU A 1 126 ? -6.563 -5.229 3.047 1.00 97.69 126 GLU A CA 1
ATOM 932 C C . GLU A 1 126 ? -7.447 -6.104 3.954 1.00 97.69 126 GLU A C 1
ATOM 934 O O . GLU A 1 126 ? -7.322 -6.087 5.182 1.00 97.69 126 GLU A O 1
ATOM 939 N N . ALA A 1 127 ? -8.369 -6.849 3.366 1.00 95.69 127 ALA A N 1
ATOM 940 C CA . ALA A 1 127 ? -9.256 -7.741 4.103 1.00 95.69 127 ALA A CA 1
ATOM 941 C C . ALA A 1 127 ? -9.514 -9.009 3.294 1.00 95.69 127 ALA A C 1
ATOM 943 O O . ALA A 1 127 ? -10.659 -9.376 3.018 1.00 95.69 127 ALA A O 1
ATOM 944 N N . SER A 1 128 ? -8.424 -9.662 2.900 1.00 94.69 128 SER A N 1
ATOM 945 C CA . SER A 1 128 ? -8.453 -10.814 2.001 1.00 94.69 128 SER A CA 1
ATOM 946 C C . SER A 1 128 ? -9.187 -12.018 2.618 1.00 94.69 128 SER A C 1
ATOM 948 O O . SER A 1 128 ? -9.763 -12.833 1.896 1.00 94.69 128 SER A O 1
ATOM 950 N N . GLY A 1 129 ? -9.220 -12.112 3.955 1.00 93.44 129 GLY A N 1
ATOM 951 C CA . GLY A 1 129 ? -9.963 -13.126 4.708 1.00 93.44 129 GLY A CA 1
ATOM 952 C C . GLY A 1 129 ? -11.227 -12.604 5.410 1.00 93.44 129 GLY A C 1
ATOM 953 O O . GLY A 1 129 ? -11.286 -11.489 5.929 1.00 93.44 129 GLY A O 1
ATOM 954 N N . ASN A 1 130 ? -12.251 -13.452 5.516 1.00 93.81 130 ASN A N 1
ATOM 955 C CA . ASN A 1 130 ? -13.410 -13.181 6.372 1.00 93.81 130 ASN A CA 1
ATOM 956 C C . ASN A 1 130 ? -13.175 -13.670 7.818 1.00 93.81 130 ASN A C 1
ATOM 958 O O . ASN A 1 130 ? -12.325 -14.534 8.040 1.00 93.81 130 ASN A O 1
ATOM 962 N N . PRO A 1 131 ? -13.929 -13.156 8.812 1.00 93.12 131 PRO A N 1
ATOM 963 C CA . PRO A 1 131 ? -13.880 -13.648 10.191 1.00 93.12 131 PRO A CA 1
ATOM 964 C C . PRO A 1 131 ? -14.008 -15.177 10.271 1.00 93.12 131 PRO A C 1
ATOM 966 O O . PRO A 1 131 ? -14.959 -15.735 9.716 1.00 93.12 131 PRO A O 1
ATOM 969 N N . GLY A 1 132 ? -13.099 -15.838 10.991 1.00 93.50 132 GLY A N 1
ATOM 970 C CA . GLY A 1 132 ? -13.025 -17.301 11.093 1.00 93.50 132 GLY A CA 1
ATOM 971 C C . GLY A 1 132 ? -12.000 -17.966 10.165 1.00 93.50 132 GLY A C 1
ATOM 972 O O . GLY A 1 132 ? -11.794 -19.171 10.282 1.00 93.50 132 GLY A O 1
ATOM 973 N N . PHE A 1 133 ? -11.358 -17.207 9.269 1.00 94.75 133 PHE A N 1
ATOM 974 C CA . PHE A 1 133 ? -10.290 -17.677 8.373 1.00 94.75 133 PHE A CA 1
ATOM 975 C C . PHE A 1 133 ? -8.915 -17.080 8.725 1.00 94.75 133 PHE A C 1
ATOM 977 O O . PHE A 1 133 ? -8.038 -16.989 7.869 1.00 94.75 133 PHE A O 1
ATOM 984 N N . GLU A 1 134 ? -8.714 -16.655 9.976 1.00 96.38 134 GLU A N 1
ATOM 985 C CA . GLU A 1 134 ? -7.492 -15.977 10.426 1.00 96.38 134 GLU A CA 1
ATOM 986 C C . GLU A 1 134 ? -6.231 -16.806 10.140 1.00 96.38 134 GLU A C 1
ATOM 988 O O . GLU A 1 134 ? -5.289 -16.300 9.539 1.00 96.38 134 GLU A O 1
ATOM 993 N N . GLU A 1 135 ? -6.228 -18.098 10.484 1.00 96.75 135 GLU A N 1
ATOM 994 C CA . GLU A 1 135 ? -5.058 -18.962 10.267 1.00 96.75 135 GLU A CA 1
ATOM 995 C C . GLU A 1 135 ? -4.666 -19.059 8.783 1.00 96.75 135 GLU A C 1
ATOM 997 O O . GLU A 1 135 ? -3.485 -18.996 8.435 1.00 96.75 135 GLU A O 1
ATOM 1002 N N . GLU A 1 136 ? -5.656 -19.203 7.900 1.00 96.00 136 GLU A N 1
ATOM 1003 C CA . GLU A 1 136 ? -5.432 -19.320 6.460 1.00 96.00 136 GLU A CA 1
ATOM 1004 C C . GLU A 1 136 ? -4.940 -18.002 5.860 1.00 96.00 136 GLU A C 1
ATOM 1006 O O . GLU A 1 136 ? -3.974 -18.007 5.095 1.00 96.00 136 GLU A O 1
ATOM 1011 N N . ALA A 1 137 ? -5.555 -16.878 6.238 1.00 95.88 137 ALA A N 1
ATOM 1012 C CA . ALA A 1 137 ? -5.144 -15.558 5.775 1.00 95.88 137 ALA A CA 1
ATOM 1013 C C . ALA A 1 137 ? -3.703 -15.249 6.210 1.00 95.88 137 ALA A C 1
ATOM 1015 O O . ALA A 1 137 ? -2.857 -14.921 5.377 1.00 95.88 137 ALA A O 1
ATOM 1016 N N . HIS A 1 138 ? -3.383 -15.445 7.494 1.00 97.69 138 HIS A N 1
ATOM 1017 C CA . HIS A 1 138 ? -2.067 -15.101 8.044 1.00 97.69 138 HIS A CA 1
ATOM 1018 C C . HIS A 1 138 ? -0.951 -15.931 7.411 1.00 97.69 138 HIS A C 1
ATOM 1020 O O . HIS A 1 138 ? 0.130 -15.406 7.145 1.00 97.69 138 HIS A O 1
ATOM 1026 N N . ARG A 1 139 ? -1.216 -17.211 7.112 1.00 97.00 139 ARG A N 1
ATOM 1027 C CA . ARG A 1 139 ? -0.257 -18.104 6.442 1.00 97.00 139 ARG A CA 1
ATOM 1028 C C . ARG A 1 139 ? 0.162 -17.594 5.062 1.00 97.00 139 ARG A C 1
ATOM 1030 O O . ARG A 1 139 ? 1.298 -17.825 4.658 1.00 97.00 139 ARG A O 1
ATOM 1037 N N . HIS A 1 140 ? -0.734 -16.905 4.363 1.00 96.12 140 HIS A N 1
ATOM 1038 C CA . HIS A 1 140 ? -0.469 -16.316 3.050 1.00 96.12 140 HIS A CA 1
ATOM 1039 C C . HIS A 1 140 ? -0.036 -14.847 3.134 1.00 96.12 140 HIS A C 1
ATOM 1041 O O . HIS A 1 140 ? 0.031 -14.172 2.114 1.00 96.12 140 HIS A O 1
ATOM 1047 N N . GLY A 1 141 ? 0.279 -14.344 4.332 1.00 97.56 141 GLY A N 1
ATOM 1048 C CA . GLY A 1 141 ? 0.687 -12.955 4.509 1.00 97.56 141 GLY A CA 1
ATOM 1049 C C . GLY A 1 141 ? -0.466 -11.967 4.343 1.00 97.56 141 GLY A C 1
ATOM 1050 O O . GLY A 1 141 ? -0.215 -10.853 3.899 1.00 97.56 141 GLY A O 1
ATOM 1051 N N . HIS A 1 142 ? -1.694 -12.370 4.683 1.00 98.00 142 HIS A N 1
ATOM 1052 C CA . HIS A 1 142 ? -2.902 -11.558 4.550 1.00 98.00 142 HIS A CA 1
ATOM 1053 C C . HIS A 1 142 ? -3.680 -11.403 5.857 1.00 98.00 142 HIS A C 1
ATOM 1055 O O . HIS A 1 142 ? -3.480 -12.151 6.819 1.00 98.00 142 HIS A O 1
ATOM 1061 N N . SER A 1 143 ? -4.602 -10.441 5.881 1.00 98.12 143 SER A N 1
ATOM 1062 C CA . SER A 1 143 ? -5.429 -10.107 7.040 1.00 98.12 143 SER A CA 1
ATOM 1063 C C . SER A 1 143 ? -6.888 -10.486 6.836 1.00 98.12 143 SER A C 1
ATOM 1065 O O . SER A 1 143 ? -7.408 -10.545 5.718 1.00 98.12 143 SER A O 1
ATOM 1067 N N . THR A 1 144 ? -7.586 -10.712 7.948 1.00 97.06 144 THR A N 1
ATOM 1068 C CA . THR A 1 144 ? -9.046 -10.798 7.932 1.00 97.06 144 THR A CA 1
ATOM 1069 C C . THR A 1 144 ? -9.704 -9.445 8.190 1.00 97.06 144 THR A C 1
ATOM 1071 O O . THR A 1 144 ? -9.077 -8.521 8.711 1.00 97.06 144 THR A O 1
ATOM 1074 N N . VAL A 1 145 ? -11.015 -9.347 7.942 1.00 96.38 145 VAL A N 1
ATOM 1075 C CA . VAL A 1 145 ? -11.826 -8.193 8.381 1.00 96.38 145 VAL A CA 1
ATOM 1076 C C . VAL A 1 145 ? -11.653 -7.917 9.882 1.00 96.38 145 VAL A C 1
ATOM 1078 O O . VAL A 1 145 ? -11.544 -6.762 10.285 1.00 96.38 145 VAL A O 1
ATOM 1081 N N . ASN A 1 146 ? -11.593 -8.961 10.720 1.00 95.56 146 ASN A N 1
ATOM 1082 C CA . ASN A 1 146 ? -11.386 -8.797 12.161 1.00 95.56 146 ASN A CA 1
ATOM 1083 C C . ASN A 1 146 ? -10.016 -8.191 12.477 1.00 95.56 146 ASN A C 1
ATOM 1085 O O . ASN A 1 146 ? -9.910 -7.383 13.397 1.00 95.56 146 ASN A O 1
ATOM 1089 N N . ASP A 1 147 ? -8.978 -8.584 11.745 1.00 97.62 147 ASP A N 1
ATOM 1090 C CA . ASP A 1 147 ? -7.626 -8.062 11.944 1.00 97.62 147 ASP A CA 1
ATOM 1091 C C . ASP A 1 147 ? -7.538 -6.594 11.530 1.00 97.62 147 ASP A C 1
ATOM 1093 O O . ASP A 1 147 ? -7.032 -5.776 12.297 1.00 97.62 147 ASP A O 1
ATOM 1097 N N . ALA A 1 148 ? -8.134 -6.237 10.389 1.00 97.81 148 ALA A N 1
ATOM 1098 C CA . ALA A 1 148 ? -8.236 -4.854 9.933 1.00 97.81 148 ALA A CA 1
ATOM 1099 C C . ALA A 1 148 ? -8.988 -3.967 10.944 1.00 97.81 148 ALA A C 1
ATOM 1101 O O . ALA A 1 148 ? -8.537 -2.867 11.271 1.00 97.81 148 ALA A O 1
ATOM 1102 N N . VAL A 1 149 ? -10.109 -4.457 11.495 1.00 97.38 149 VAL A N 1
ATOM 1103 C CA . VAL A 1 149 ? -10.868 -3.753 12.545 1.00 97.38 149 VAL A CA 1
ATOM 1104 C C . VAL A 1 149 ? -10.033 -3.593 13.815 1.00 97.38 149 VAL A C 1
ATOM 1106 O O . VAL A 1 149 ? -9.986 -2.494 14.367 1.00 97.38 149 VAL A O 1
ATOM 1109 N N . LYS A 1 150 ? -9.344 -4.645 14.273 1.00 96.88 150 LYS A N 1
ATOM 1110 C CA . LYS A 1 150 ? -8.462 -4.569 15.450 1.00 96.88 150 LYS A CA 1
ATOM 1111 C C . LYS A 1 150 ? -7.343 -3.551 15.244 1.00 96.88 150 LYS A C 1
ATOM 1113 O O . LYS A 1 150 ? -7.142 -2.713 16.117 1.00 96.88 150 LYS A O 1
ATOM 1118 N N . ALA A 1 151 ? -6.676 -3.579 14.090 1.00 98.19 151 ALA A N 1
ATOM 1119 C CA . ALA A 1 151 ? -5.609 -2.641 13.756 1.00 98.19 151 ALA A CA 1
ATOM 1120 C C . ALA A 1 151 ? -6.113 -1.190 13.744 1.00 98.19 151 ALA A C 1
ATOM 1122 O O . ALA A 1 151 ? -5.472 -0.309 14.315 1.00 98.19 151 ALA A O 1
ATOM 1123 N N . ALA A 1 152 ? -7.289 -0.942 13.158 1.00 98.06 152 ALA A N 1
ATOM 1124 C CA . ALA A 1 152 ? -7.908 0.380 13.139 1.00 98.06 152 ALA A CA 1
ATOM 1125 C C . ALA A 1 152 ? -8.260 0.885 14.549 1.00 98.06 152 ALA A C 1
ATOM 1127 O O . ALA A 1 152 ? -7.945 2.025 14.898 1.00 98.06 152 ALA A O 1
ATOM 1128 N N . VAL A 1 153 ? -8.874 0.030 15.373 1.00 97.25 153 VAL A N 1
ATOM 1129 C CA . VAL A 1 153 ? -9.221 0.360 16.764 1.00 97.25 153 VAL A CA 1
ATOM 1130 C C . VAL A 1 153 ? -7.964 0.638 17.590 1.00 97.25 153 VAL A C 1
ATOM 1132 O O . VAL A 1 153 ? -7.921 1.632 18.310 1.00 97.25 153 VAL A O 1
ATOM 1135 N N . GLU A 1 154 ? -6.925 -0.189 17.464 1.00 97.69 154 GLU A N 1
ATOM 1136 C CA . GLU A 1 154 ? -5.667 -0.020 18.200 1.00 97.69 154 GLU A CA 1
ATOM 1137 C C . GLU A 1 154 ? -4.884 1.227 17.753 1.00 97.69 154 GLU A C 1
ATOM 1139 O O . GLU A 1 154 ? -4.284 1.919 18.579 1.00 97.69 154 GLU A O 1
ATOM 1144 N N . ALA A 1 155 ? -4.922 1.556 16.460 1.00 98.00 155 ALA A N 1
ATOM 1145 C CA . ALA A 1 155 ? -4.328 2.779 15.924 1.00 98.00 155 ALA A CA 1
ATOM 1146 C C . ALA A 1 155 ? -5.124 4.046 16.294 1.00 98.00 155 ALA A C 1
ATOM 1148 O O . ALA A 1 155 ? -4.597 5.157 16.184 1.00 98.00 155 ALA A O 1
ATOM 1149 N N . GLY A 1 156 ? -6.378 3.894 16.734 1.00 96.88 156 GLY A N 1
ATOM 1150 C CA . GLY A 1 156 ? -7.267 5.001 17.077 1.00 96.88 156 GLY A CA 1
ATOM 1151 C C . GLY A 1 156 ? -7.747 5.803 15.865 1.00 96.88 156 GLY A C 1
ATOM 1152 O O . GLY A 1 156 ? -8.032 6.994 16.002 1.00 96.88 156 GLY A O 1
ATOM 1153 N N . VAL A 1 157 ? -7.817 5.186 14.679 1.00 96.75 157 VAL A N 1
ATOM 1154 C CA . VAL A 1 157 ? -8.354 5.852 13.479 1.00 96.75 157 VAL A CA 1
ATOM 1155 C C . VAL A 1 157 ? -9.880 5.922 13.544 1.00 96.75 157 VAL A C 1
ATOM 1157 O O . VAL A 1 157 ? -10.532 5.081 14.163 1.00 96.75 157 VAL A O 1
ATOM 1160 N N . ARG A 1 158 ? -10.475 6.925 12.889 1.00 93.75 158 ARG A N 1
ATOM 1161 C CA . ARG A 1 158 ? -11.941 7.108 12.873 1.00 93.75 158 ARG A CA 1
ATOM 1162 C C . ARG A 1 158 ? -12.624 6.381 11.720 1.00 93.75 158 ARG A C 1
ATOM 1164 O O . ARG A 1 158 ? -13.804 6.036 11.821 1.00 93.75 158 ARG A O 1
ATOM 1171 N N . LEU A 1 159 ? -11.883 6.162 10.637 1.00 97.31 159 LEU A N 1
ATOM 1172 C CA . LEU A 1 159 ? -12.366 5.556 9.407 1.00 97.31 159 LEU A CA 1
ATOM 1173 C C . LEU A 1 159 ? -11.476 4.377 9.002 1.00 97.31 159 LEU A C 1
ATOM 1175 O O . LEU A 1 159 ? -10.264 4.519 8.849 1.00 97.31 159 LEU A O 1
ATOM 1179 N N . LEU A 1 160 ? -12.095 3.223 8.782 1.00 97.75 160 LEU A N 1
ATOM 1180 C CA . LEU A 1 160 ? -11.478 2.053 8.170 1.00 97.75 160 LEU A CA 1
ATOM 1181 C C . LEU A 1 160 ? -12.080 1.840 6.782 1.00 97.75 160 LEU A C 1
ATOM 1183 O O . LEU A 1 160 ? -13.291 1.676 6.638 1.00 97.75 160 LEU A O 1
ATOM 1187 N N . VAL A 1 161 ? -11.229 1.824 5.762 1.00 97.00 161 VAL A N 1
ATOM 1188 C CA . VAL A 1 161 ? -11.608 1.495 4.386 1.00 97.00 161 VAL A CA 1
ATOM 1189 C C . VAL A 1 161 ? -11.068 0.106 4.076 1.00 97.00 161 VAL A C 1
ATOM 1191 O O . VAL A 1 161 ? -9.857 -0.093 4.056 1.00 97.00 161 VAL A O 1
ATOM 1194 N N . LEU A 1 162 ? -11.954 -0.860 3.858 1.00 96.00 162 LEU A N 1
ATOM 1195 C CA . LEU A 1 162 ? -11.562 -2.229 3.531 1.00 96.00 162 LEU A CA 1
ATOM 1196 C C . LEU A 1 162 ? -11.365 -2.363 2.023 1.00 96.00 162 LEU A C 1
ATOM 1198 O O . LEU A 1 162 ? -12.232 -1.963 1.254 1.00 96.00 162 LEU A O 1
ATOM 1202 N N . THR A 1 163 ? -10.254 -2.947 1.598 1.00 95.25 163 THR A N 1
ATOM 1203 C CA . THR A 1 163 ? -9.955 -3.226 0.187 1.00 95.25 163 THR A CA 1
ATOM 1204 C C . THR A 1 163 ? -9.376 -4.631 0.033 1.00 95.25 163 THR A C 1
ATOM 1206 O O . THR A 1 163 ? -9.277 -5.364 1.017 1.00 95.25 163 THR A O 1
ATOM 1209 N N . HIS A 1 164 ? -8.997 -5.005 -1.191 1.00 94.00 164 HIS A N 1
ATOM 1210 C CA . HIS A 1 164 ? -8.264 -6.238 -1.483 1.00 94.00 164 HIS A CA 1
ATOM 1211 C C . HIS A 1 164 ? -8.957 -7.482 -0.900 1.00 94.00 164 HIS A C 1
ATOM 1213 O O . HIS A 1 164 ? -8.373 -8.287 -0.185 1.00 94.00 164 HIS A O 1
ATOM 1219 N N . PHE A 1 165 ? -10.259 -7.598 -1.155 1.00 87.69 165 PHE A N 1
ATOM 1220 C CA . PHE A 1 165 ? -11.026 -8.808 -0.889 1.00 87.69 165 PHE A CA 1
ATOM 1221 C C . PHE A 1 165 ? -11.143 -9.601 -2.189 1.00 87.69 165 PHE A C 1
ATOM 1223 O O . PHE A 1 165 ? -11.232 -9.024 -3.272 1.00 87.69 165 PHE A O 1
ATOM 1230 N N . TYR A 1 166 ? -11.124 -10.927 -2.082 1.00 78.12 166 TYR A N 1
ATOM 1231 C CA . TYR A 1 166 ? -11.195 -11.803 -3.246 1.00 78.12 166 TYR A CA 1
ATOM 1232 C C . TYR A 1 166 ? -12.642 -11.941 -3.747 1.00 78.12 166 TYR A C 1
ATOM 1234 O O . TYR A 1 166 ? -13.299 -10.989 -4.151 1.00 78.12 166 TYR A O 1
ATOM 1242 N N . THR A 1 167 ? -13.172 -13.159 -3.731 1.00 74.31 167 THR A N 1
ATOM 1243 C CA . THR A 1 167 ? -14.458 -13.509 -4.337 1.00 74.31 167 THR A CA 1
ATOM 1244 C C . THR A 1 167 ? -15.665 -13.251 -3.444 1.00 74.31 167 THR A C 1
ATOM 1246 O O . THR A 1 167 ? -16.794 -13.305 -3.924 1.00 74.31 167 THR A O 1
ATOM 1249 N N . LEU A 1 168 ? -15.460 -13.018 -2.146 1.00 79.69 168 LEU A N 1
ATOM 1250 C CA . LEU A 1 168 ? -16.539 -12.818 -1.184 1.00 79.69 168 LEU A CA 1
ATOM 1251 C C . LEU A 1 168 ? -16.505 -11.399 -0.636 1.00 79.69 168 LEU A C 1
ATOM 1253 O O . LEU A 1 168 ? -15.447 -10.889 -0.276 1.00 79.69 168 LEU A O 1
ATOM 1257 N N . ASN A 1 169 ? -17.688 -10.802 -0.508 1.00 83.31 169 ASN A N 1
ATOM 1258 C CA . ASN A 1 169 ? -17.823 -9.511 0.147 1.00 83.31 169 ASN A CA 1
ATOM 1259 C C . ASN A 1 169 ? -17.339 -9.597 1.609 1.00 83.31 169 ASN A C 1
ATOM 1261 O O . ASN A 1 169 ? -17.629 -10.596 2.287 1.00 83.31 169 ASN A O 1
ATOM 1265 N N . PRO A 1 170 ? -16.662 -8.552 2.116 1.00 86.94 170 PRO A N 1
ATOM 1266 C CA . PRO A 1 170 ? -16.269 -8.472 3.517 1.00 86.94 170 PRO A CA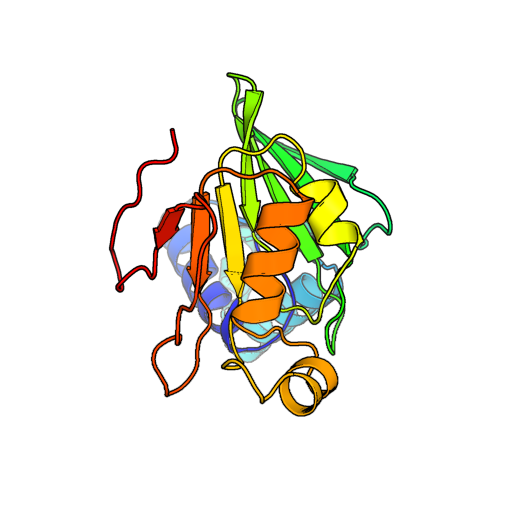 1
ATOM 1267 C C . PRO A 1 170 ? -17.471 -8.590 4.463 1.00 86.94 170 PRO A C 1
ATOM 1269 O O . PRO A 1 170 ? -18.449 -7.845 4.358 1.00 86.94 170 PRO A O 1
ATOM 1272 N N . VAL A 1 171 ? -17.390 -9.505 5.427 1.00 85.06 171 VAL A N 1
ATOM 1273 C CA . VAL A 1 171 ? -18.380 -9.654 6.499 1.00 85.06 171 VAL A CA 1
ATOM 1274 C C . VAL A 1 171 ? -17.977 -8.772 7.674 1.00 85.06 171 VAL A C 1
ATOM 1276 O O . VAL A 1 171 ? -17.047 -9.084 8.416 1.00 85.06 171 VAL A O 1
ATOM 1279 N N . ILE A 1 172 ? -18.721 -7.687 7.875 1.00 88.69 172 ILE A N 1
ATOM 1280 C CA . ILE A 1 172 ? -18.471 -6.711 8.939 1.00 88.69 172 ILE A CA 1
ATOM 1281 C C . ILE A 1 172 ? -19.336 -7.047 10.160 1.00 88.69 172 ILE A C 1
ATOM 1283 O O . ILE A 1 172 ? -20.559 -7.155 10.058 1.00 88.69 172 ILE A O 1
ATOM 1287 N N . LYS A 1 173 ? -18.713 -7.191 11.335 1.00 82.38 173 LYS A N 1
ATOM 1288 C CA . LYS A 1 173 ? -19.400 -7.413 12.618 1.00 82.38 173 LYS A CA 1
ATOM 1289 C C . LYS A 1 173 ? -18.904 -6.412 13.656 1.00 82.38 173 LYS A C 1
ATOM 1291 O O . LYS A 1 173 ? -17.702 -6.271 13.814 1.00 82.38 173 LYS A O 1
ATOM 1296 N N . GLY A 1 174 ? -19.835 -5.769 14.370 1.00 72.06 174 GLY A N 1
ATOM 1297 C CA . GLY A 1 174 ? -19.575 -4.974 15.579 1.00 72.06 174 GLY A CA 1
ATOM 1298 C C . GLY A 1 174 ? -18.404 -3.990 15.473 1.00 72.06 174 GLY A C 1
ATOM 1299 O O . GLY A 1 174 ? -17.312 -4.290 15.933 1.00 72.06 174 GLY A O 1
ATOM 1300 N N . THR A 1 175 ? -18.629 -2.794 14.924 1.00 78.25 175 THR A N 1
ATOM 1301 C CA . THR A 1 175 ? -17.543 -1.830 14.657 1.00 78.25 175 THR A CA 1
ATOM 1302 C C . THR A 1 175 ? -17.256 -0.860 15.807 1.00 78.25 175 THR A C 1
ATOM 1304 O O . THR A 1 175 ? -16.355 -0.042 15.697 1.00 78.25 175 THR A O 1
ATOM 1307 N N . GLY A 1 176 ? -17.982 -0.924 16.929 1.00 75.19 176 GLY A N 1
ATOM 1308 C CA . GLY A 1 176 ? -17.610 -0.208 18.161 1.00 75.19 176 GLY A CA 1
ATOM 1309 C C . GLY A 1 176 ? -17.406 1.311 18.021 1.00 75.19 176 GLY A C 1
ATOM 1310 O O . GLY A 1 176 ? -16.572 1.869 18.723 1.00 75.19 176 GLY A O 1
ATOM 1311 N N . GLY A 1 177 ? -18.131 1.975 17.113 1.00 82.44 177 GLY A N 1
ATOM 1312 C CA . GLY A 1 177 ? -17.984 3.413 16.830 1.00 82.44 177 GLY A CA 1
ATOM 1313 C C . GLY A 1 177 ? -16.995 3.756 15.707 1.00 82.44 177 GLY A C 1
ATOM 1314 O O . GLY A 1 177 ? -16.957 4.905 15.273 1.00 82.44 177 GLY A O 1
ATOM 1315 N N . LEU A 1 178 ? -16.251 2.774 15.190 1.00 93.62 178 LEU A N 1
ATOM 1316 C CA . LEU A 1 178 ? -15.452 2.892 13.970 1.00 93.62 178 LEU A CA 1
ATOM 1317 C C . LEU A 1 178 ? -16.374 2.952 12.745 1.00 93.62 178 LEU A C 1
ATOM 1319 O O . LEU A 1 178 ? -17.250 2.093 12.568 1.00 93.62 178 LEU A O 1
ATOM 1323 N N . SER A 1 179 ? -16.147 3.941 11.880 1.00 92.44 179 SER A N 1
ATOM 1324 C CA . SER A 1 179 ? -16.786 3.982 10.563 1.00 92.44 179 SER A CA 1
ATOM 1325 C C . SER A 1 179 ? -16.057 3.021 9.632 1.00 92.44 179 SER A C 1
ATOM 1327 O O . SER A 1 179 ? -14.843 3.124 9.477 1.00 92.44 179 SER A O 1
ATOM 1329 N N . VAL A 1 180 ? -16.785 2.084 9.023 1.00 93.69 180 VAL A N 1
ATOM 1330 C CA . VAL A 1 180 ? -16.220 1.094 8.096 1.00 93.69 180 VAL A CA 1
ATOM 1331 C C . VAL A 1 180 ? -16.860 1.264 6.727 1.00 93.69 180 VAL A C 1
ATOM 1333 O O . VAL A 1 180 ? -18.086 1.277 6.614 1.00 93.69 180 VAL A O 1
ATOM 1336 N N . VAL A 1 181 ? -16.030 1.382 5.693 1.00 90.88 181 VAL A N 1
ATOM 1337 C CA . VAL A 1 181 ? -16.465 1.534 4.301 1.00 90.88 181 VAL A CA 1
ATOM 1338 C C . VAL A 1 181 ? -15.819 0.454 3.442 1.00 90.88 181 VAL A C 1
ATOM 1340 O O . VAL A 1 181 ? -14.619 0.207 3.542 1.00 90.88 181 VAL A O 1
ATOM 1343 N N . VAL A 1 182 ? -16.616 -0.167 2.574 1.00 92.06 182 VAL A N 1
ATOM 1344 C CA . VAL A 1 182 ? -16.132 -1.003 1.469 1.00 92.06 182 VAL A CA 1
ATOM 1345 C C . VAL A 1 182 ? -16.350 -0.193 0.186 1.00 92.06 182 VAL A C 1
ATOM 1347 O O . VAL A 1 182 ? -17.507 0.074 -0.151 1.00 92.06 182 VAL A O 1
ATOM 1350 N N . PRO A 1 183 ? -15.288 0.277 -0.490 1.00 88.62 183 PRO A N 1
ATOM 1351 C CA . PRO A 1 183 ? -15.420 1.045 -1.714 1.00 88.62 183 PRO A CA 1
ATOM 1352 C C . PRO A 1 183 ? -15.884 0.142 -2.858 1.00 88.62 183 PRO A C 1
ATOM 1354 O O . PRO A 1 183 ? -15.501 -1.022 -2.953 1.00 88.62 183 PRO A O 1
ATOM 1357 N N . TYR A 1 184 ? -16.655 0.720 -3.772 1.00 86.81 184 TYR A N 1
ATOM 1358 C CA . TYR A 1 184 ? -16.854 0.154 -5.104 1.00 86.81 184 TYR A CA 1
ATOM 1359 C C . TYR A 1 184 ? -15.818 0.748 -6.062 1.00 86.81 184 TYR A C 1
ATOM 1361 O O . TYR A 1 184 ? -15.235 1.805 -5.784 1.00 86.81 184 TYR A O 1
ATOM 1369 N N . GLU A 1 185 ? -15.592 0.096 -7.199 1.00 85.62 185 GLU A N 1
ATOM 1370 C CA . GLU A 1 185 ? -14.704 0.620 -8.237 1.00 85.62 185 GLU A CA 1
ATOM 1371 C C . GLU A 1 185 ? -15.093 2.059 -8.615 1.00 85.62 185 GLU A C 1
ATOM 1373 O O . GLU A 1 185 ? -16.271 2.390 -8.753 1.00 85.62 185 GLU A O 1
ATOM 1378 N N . CYS A 1 186 ? -14.087 2.931 -8.739 1.00 86.69 186 CYS A N 1
ATOM 1379 C CA . CYS A 1 186 ? -14.249 4.358 -9.045 1.00 86.69 186 CYS A CA 1
ATOM 1380 C C . CYS A 1 186 ? -15.067 5.181 -8.025 1.00 86.69 186 CYS A C 1
ATOM 1382 O O . CYS A 1 186 ? -15.469 6.302 -8.342 1.00 86.69 186 CYS A O 1
ATOM 1384 N N . SER A 1 187 ? -15.302 4.673 -6.811 1.00 88.50 187 SER A N 1
ATOM 1385 C CA . SER A 1 187 ? -15.927 5.458 -5.739 1.00 88.50 187 SER A CA 1
ATOM 1386 C C . SER A 1 187 ? -14.963 6.474 -5.109 1.00 88.50 187 SER A C 1
ATOM 1388 O O . SER A 1 187 ? -13.74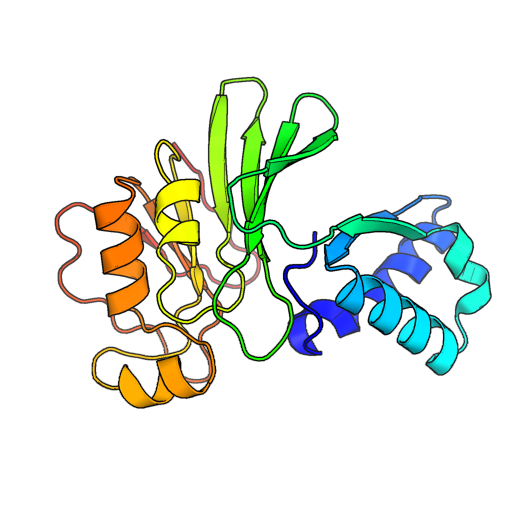5 6.288 -5.103 1.00 88.50 187 SER A O 1
ATOM 1390 N N . THR A 1 188 ? -15.530 7.549 -4.558 1.00 89.25 188 THR A N 1
ATOM 1391 C CA . THR A 1 188 ? -14.807 8.576 -3.795 1.00 89.25 188 THR A CA 1
ATOM 1392 C C . THR A 1 188 ? -15.232 8.503 -2.335 1.00 89.25 188 THR A C 1
ATOM 1394 O O . THR A 1 188 ? -16.424 8.421 -2.043 1.00 89.25 188 THR A O 1
ATOM 1397 N N . ILE A 1 189 ? -14.261 8.559 -1.424 1.00 89.00 189 ILE A N 1
ATOM 1398 C CA . ILE A 1 189 ? -14.483 8.590 0.023 1.00 89.00 189 ILE A CA 1
ATOM 1399 C C . ILE A 1 189 ? -13.856 9.873 0.560 1.00 89.00 189 ILE A C 1
ATOM 1401 O O . ILE A 1 189 ? -12.668 10.118 0.350 1.00 89.00 189 IL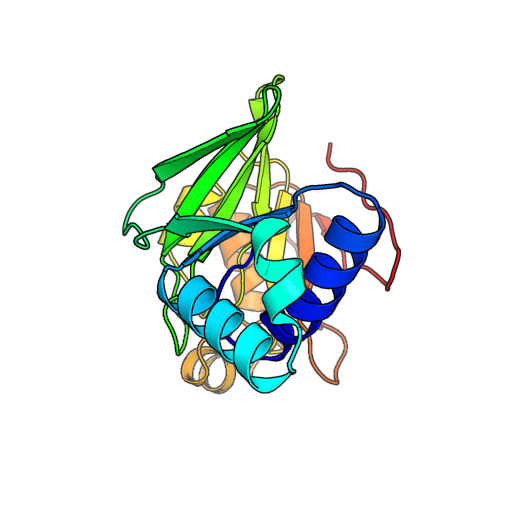E A O 1
ATOM 1405 N N . GLU A 1 190 ? -14.649 10.686 1.254 1.00 86.69 190 GLU A N 1
ATOM 1406 C CA . GLU A 1 190 ? -14.140 11.854 1.970 1.00 86.69 190 GLU A CA 1
ATOM 1407 C C . GLU A 1 190 ? -13.598 11.427 3.335 1.00 86.69 190 GLU A C 1
ATOM 1409 O O . GLU A 1 190 ? -14.268 10.730 4.099 1.00 86.69 190 GLU A O 1
ATOM 1414 N N . VAL A 1 191 ? -12.365 11.836 3.632 1.00 81.81 191 VAL A N 1
ATOM 1415 C CA . VAL A 1 191 ? -11.718 11.589 4.922 1.00 81.81 191 VAL A CA 1
ATOM 1416 C C . VAL A 1 191 ? -11.743 12.892 5.713 1.00 81.81 191 VAL A C 1
ATOM 1418 O O . VAL A 1 191 ? -11.092 13.858 5.322 1.00 81.81 191 VAL A O 1
ATOM 1421 N N . THR A 1 192 ? -12.508 12.911 6.807 1.00 65.12 192 THR A N 1
ATOM 1422 C CA . THR A 1 192 ? -12.651 14.052 7.730 1.00 65.12 192 THR A CA 1
ATOM 1423 C C . THR A 1 192 ? -11.967 13.797 9.060 1.00 65.12 192 THR A C 1
ATOM 1425 O O . THR A 1 192 ? -12.154 12.694 9.632 1.00 65.12 192 THR A O 1
#

Foldseek 3Di:
DFFFADCVRQVCPLVVLLVCQVVVAADEDEYAPRNVVNNVVVCVVVVVVVSVVSYDYQHDPAAQAWDFRDDDPQKTKTWHFAQAPGTGIKIWIAHNVRAIEIEGHFAQQGPRSLVRLAPHQEYEFEAQAEPPCNVVQHVRGHHHPVSQLVSCVSSVHQEYEYDNYDDDDHDDDDNPNRHYHDDDPPDDDDRD

Radius of gyration: 16.98 Å; chains: 1; bounding box: 35×40×44 Å

Secondary structure (DSSP, 8-state):
--S---HHHHTTHHHHHHHHHHTT--EEEEEEHHHHHHHHHHHHHTT-GGGGGGEEEEEEPPPSS-EEEEEETTEEEEEEE-BSSSS-EEEEEE-TTS-EEEE--S-BS-HHHHHHHTT-SEEEEE--B-TT-HHHHHHTT--BHHHHHHHHHHHT-SEEEEE---SS-------TT-EEE-PPTT------

Sequence (192 aa):
MVTHSHGDHILGLPSYVLMAGSRGLRLNVIAPRQAIDDLMAIIKATHIQQYASSLNPMPVEVPSEPTLVARFKGTDIYVVGVNHTVEAMAVKVVDSSGSCITYSGDTAPSRQLVDLARGCGALIHEASGNPGFEEEAHRHGHSTVNDAVKAAVEAGVRLLVLTHFYTLNPVIKGTGGLSVVVPYECSTIEVT